Protein AF-A0A9D8IQC5-F1 (afdb_monomer_lite)

Radius of gyration: 27.24 Å; chains: 1; bounding box: 71×80×84 Å

Secondary structure (DSSP, 8-state):
-TTTTTTT-HHHHHHHHHHHHHHHHHHHHHHHHHHHHT------EEEEHHHHHHHHHHTTHHHHHHHT-EEEEEE-TT-EEEE-HHHHHHHHHHHHHHHHHHHHTSTT-EEEEEEEEEEEEEE-TTS-EEEEEEEEEEEES----TTTTTTTTSTT--SSSS--S-HHHHHHHHHHHTT-EEEE-S--TTSS-EEEEEEEPPPP-------------------------------------------PPPPPPPGGG-TTTHHHHHHHHHHHHHHHHHTSSPP-

pLDDT: mean 72.19, std 24.83, range [22.98, 98.12]

Sequence (284 aa):
MLREDLADRPESLAVLEKISRAVARLDSIVVDVLRFARTSCGRRERRGVLELVEEALASCEAERSAAGVEVRVEIDPALELSADSSAITQAIVNLVRNAIDAIRETPGASPRVRIDAARRERLDADGRRVPVTMIGVEDGGPGIDESIVDRIFTPFVTTRESGTGLGLAIVHRIVDAHSGAVTIAARSPSGGARIELLLPASEPEIDAGADGGESATRDRLGDGGASAHDGSRVAHAHAGSTGNGTAACAPAPNPLDQGGELDHAVAERMRRTRRRLREQMPGG

Foldseek 3Di:
DVCVVCVVPVVVNVVVVVVVLVVLLVVVLVVLVVLLQPPWWDFWDKDFPVVLLVLLCVVCVVLLVVLVADEAEAEDRPDIATGRSVLSSLLSNLLVVVQSVLQSVAPPFDSYKYWYKDWDWDQDPVGDTAIWIKIKIDHSGQADDPVCQLPLLPFCDDPDPSDRSSSSVSSQSSLVLQVWHKDWDPQDPSNYTMIMITGGGPDPPPVPDPDDDDDDDDDDDDDDDDDDDDDDDDDDDDDDDPDDDGDDRDTDDDPPPDVPPCSPVSSVVVVVRVVVVVVPDDDD

Structure (mmCIF, N/CA/C/O backbone):
data_AF-A0A9D8IQC5-F1
#
_entry.id   AF-A0A9D8IQC5-F1
#
loop_
_atom_site.group_PDB
_atom_site.id
_atom_site.type_symbol
_atom_site.label_atom_id
_atom_site.label_alt_id
_atom_site.label_comp_id
_atom_site.label_asym_id
_atom_site.label_entity_id
_atom_site.label_seq_id
_atom_site.pdbx_PDB_ins_code
_atom_site.Cartn_x
_atom_site.Cartn_y
_atom_site.Cartn_z
_atom_site.occupancy
_atom_site.B_iso_or_equiv
_atom_site.auth_seq_id
_atom_site.auth_comp_id
_atom_site.auth_asym_id
_atom_site.auth_atom_id
_atom_site.pdbx_PDB_model_num
ATOM 1 N N . MET A 1 1 ? -10.476 22.675 26.382 1.00 59.84 1 MET A N 1
ATOM 2 C CA . MET A 1 1 ? -11.592 23.645 26.440 1.00 59.84 1 MET A CA 1
ATOM 3 C C . MET A 1 1 ? -12.944 22.955 26.332 1.00 59.84 1 MET A C 1
ATOM 5 O O . MET A 1 1 ? -13.339 22.393 27.334 1.00 59.84 1 MET A O 1
ATOM 9 N N . LEU A 1 2 ? -13.605 22.821 25.170 1.00 66.25 2 LEU A N 1
ATOM 10 C CA . LEU A 1 2 ? -14.996 22.299 25.107 1.00 66.25 2 LEU A CA 1
ATOM 11 C C . LEU A 1 2 ? -15.234 20.901 25.721 1.00 66.25 2 LEU A C 1
ATOM 13 O O . LEU A 1 2 ? -16.323 20.618 26.206 1.00 66.25 2 LEU A O 1
ATOM 17 N N . ARG A 1 3 ? -14.229 20.021 25.697 1.00 68.31 3 ARG A N 1
ATOM 18 C CA . ARG A 1 3 ? -14.297 18.669 26.281 1.00 68.31 3 ARG A CA 1
ATOM 19 C C . ARG A 1 3 ? -14.183 18.682 27.814 1.00 68.31 3 ARG A C 1
ATOM 21 O O . ARG A 1 3 ? -14.791 17.849 28.470 1.00 68.31 3 ARG A O 1
ATOM 28 N N . GLU A 1 4 ? -13.426 19.634 28.359 1.00 69.19 4 GLU A N 1
ATOM 29 C CA . GLU A 1 4 ? -13.279 19.857 29.806 1.00 69.19 4 GLU A CA 1
ATOM 30 C C . GLU A 1 4 ? -14.528 20.547 30.370 1.00 69.19 4 GLU A C 1
ATOM 32 O O . GLU A 1 4 ? -15.014 20.158 31.424 1.00 69.19 4 GLU A O 1
ATOM 37 N N . ASP A 1 5 ? -15.119 21.475 29.611 1.00 71.31 5 ASP A N 1
ATOM 38 C CA . ASP A 1 5 ? -16.336 22.208 29.998 1.00 71.31 5 ASP A CA 1
ATOM 39 C C . ASP A 1 5 ? -17.606 21.331 30.015 1.00 71.31 5 ASP A C 1
ATOM 41 O O . ASP A 1 5 ? -18.630 21.705 30.588 1.00 71.31 5 ASP A O 1
ATOM 45 N N . LEU A 1 6 ? -17.563 20.164 29.361 1.00 75.19 6 LEU A N 1
ATOM 46 C CA . LEU A 1 6 ? -18.680 19.219 29.248 1.00 75.19 6 LEU A CA 1
ATOM 47 C C . LEU A 1 6 ? -18.473 17.937 30.070 1.00 75.19 6 LEU A C 1
ATOM 49 O O . LEU A 1 6 ? -19.306 17.036 29.974 1.00 75.19 6 LEU A O 1
ATOM 53 N N . ALA A 1 7 ? -17.417 17.862 30.891 1.00 71.88 7 ALA A N 1
ATOM 54 C CA . ALA A 1 7 ? -17.053 16.681 31.685 1.00 71.88 7 ALA A CA 1
ATOM 55 C C . ALA A 1 7 ? -18.224 16.111 32.515 1.00 71.88 7 ALA A C 1
ATOM 57 O O . ALA A 1 7 ? -18.388 14.895 32.609 1.00 71.88 7 ALA A O 1
ATOM 58 N N . ASP A 1 8 ? -19.090 16.988 33.028 1.00 81.38 8 ASP A N 1
ATOM 59 C CA . ASP A 1 8 ? -20.212 16.631 33.907 1.00 81.38 8 ASP A CA 1
ATOM 60 C C . ASP A 1 8 ? -21.498 16.243 33.147 1.00 81.38 8 ASP A C 1
ATOM 62 O O . ASP A 1 8 ? -22.532 15.959 33.755 1.00 81.38 8 ASP A O 1
ATOM 66 N N . ARG A 1 9 ? -21.475 16.260 31.805 1.00 84.31 9 ARG A N 1
ATOM 67 C CA . ARG A 1 9 ? -22.644 16.019 30.940 1.00 84.31 9 ARG A CA 1
ATOM 68 C C . ARG A 1 9 ? -22.372 14.870 29.963 1.00 84.31 9 ARG A C 1
ATOM 70 O O . ARG A 1 9 ? -22.042 15.117 28.799 1.00 84.31 9 ARG A O 1
ATOM 77 N N . PRO A 1 10 ? -22.560 13.606 30.386 1.00 77.31 10 PRO A N 1
ATOM 78 C CA . PRO A 1 10 ? -22.178 12.434 29.593 1.00 77.31 10 PRO A CA 1
ATOM 79 C C . PRO A 1 10 ? -22.900 12.347 28.239 1.00 77.31 10 PRO A C 1
ATOM 81 O O . PRO A 1 10 ? -22.299 11.942 27.245 1.00 77.31 10 PRO A O 1
ATOM 84 N N . GLU A 1 11 ? -24.158 12.793 28.154 1.00 81.06 11 GLU A N 1
ATOM 85 C CA . GLU A 1 11 ? -24.894 12.853 26.882 1.00 81.06 11 GLU A CA 1
ATOM 86 C C . GLU A 1 11 ? -24.298 13.884 25.911 1.00 81.06 11 GLU A C 1
ATOM 88 O O . GLU A 1 11 ? -24.149 13.612 24.719 1.00 81.06 11 GLU A O 1
ATOM 93 N N . SER A 1 12 ? -23.901 15.057 26.414 1.00 81.88 12 SER A N 1
ATOM 94 C CA . SER A 1 12 ? -23.267 16.104 25.605 1.00 81.88 12 SER A CA 1
ATOM 95 C C . SER A 1 12 ? -21.857 15.712 25.163 1.00 81.88 12 SER A C 1
ATOM 97 O O . SER A 1 12 ? -21.483 16.001 24.028 1.00 81.88 12 SER A O 1
ATOM 99 N N . LEU A 1 13 ? -21.104 14.992 26.003 1.00 82.69 13 LEU A N 1
ATOM 100 C CA . LEU A 1 13 ? -19.824 14.391 25.615 1.00 82.69 13 LEU A CA 1
ATOM 101 C C . LEU A 1 13 ? -20.003 13.359 24.504 1.00 82.69 13 LEU A C 1
ATOM 103 O O . LEU A 1 13 ? -19.276 13.398 23.518 1.00 82.69 13 LEU A O 1
ATOM 107 N N . ALA A 1 14 ? -21.000 12.477 24.603 1.00 79.81 14 ALA A N 1
ATOM 108 C CA . ALA A 1 14 ? -21.265 11.489 23.560 1.00 79.81 14 ALA A CA 1
ATOM 109 C C . ALA A 1 14 ? -21.615 12.143 22.209 1.00 79.81 14 ALA A C 1
ATOM 111 O O . ALA A 1 14 ? -21.187 11.662 21.155 1.00 79.81 14 ALA A O 1
ATOM 112 N N . VAL A 1 15 ? -22.367 13.249 22.224 1.00 84.88 15 VAL A N 1
ATOM 113 C CA . VAL A 1 15 ? -22.639 14.052 21.022 1.00 84.88 15 VAL A CA 1
ATOM 114 C C . VAL A 1 15 ? -21.361 14.727 20.511 1.00 84.88 15 VAL A C 1
ATOM 116 O O . VAL A 1 15 ? -21.078 14.644 19.315 1.00 84.88 15 VAL A O 1
ATOM 119 N N . LEU A 1 16 ? -20.550 15.317 21.392 1.00 85.19 16 LEU A N 1
ATOM 120 C CA . LEU A 1 16 ? -19.269 15.930 21.033 1.00 85.19 16 LEU A CA 1
ATOM 121 C C . LEU A 1 16 ? -18.295 14.919 20.407 1.00 85.19 16 LEU A C 1
ATOM 123 O O . LEU A 1 16 ? -17.647 15.244 19.413 1.00 85.19 16 LEU A O 1
ATOM 127 N N . GLU A 1 17 ? -18.229 13.684 20.913 1.00 83.62 17 GLU A N 1
ATOM 128 C CA . GLU A 1 17 ? -17.431 12.605 20.313 1.00 83.62 17 GLU A CA 1
ATOM 129 C C . GLU A 1 17 ? -17.906 12.247 18.910 1.00 83.62 17 GLU A C 1
ATOM 131 O O . GLU A 1 17 ? -17.094 12.005 18.015 1.00 83.62 17 GLU A O 1
ATOM 136 N N . LYS A 1 18 ? -19.227 12.172 18.707 1.00 83.25 18 LYS A N 1
ATOM 137 C CA . LYS A 1 18 ? -19.802 11.873 17.389 1.00 83.25 18 LYS A CA 1
ATOM 138 C C . LYS A 1 18 ? -19.474 12.983 16.395 1.00 83.25 18 LYS A C 1
ATOM 140 O O . LYS A 1 18 ? -19.037 12.684 15.287 1.00 83.25 18 LYS A O 1
ATOM 145 N N . ILE A 1 19 ? -19.628 14.242 16.804 1.00 86.25 19 ILE A N 1
ATOM 146 C CA . ILE A 1 19 ? -19.286 15.405 15.977 1.00 86.25 19 ILE A CA 1
ATOM 147 C C . ILE A 1 19 ? -17.784 15.425 15.680 1.00 86.25 19 ILE A C 1
ATOM 149 O O . ILE A 1 19 ? -17.403 15.575 14.526 1.00 86.25 19 ILE A O 1
ATOM 153 N N . SER A 1 20 ? -16.930 15.209 16.682 1.00 82.94 20 SER A N 1
ATOM 154 C CA . SER A 1 20 ? -15.470 15.228 16.501 1.00 82.94 20 SER A CA 1
ATOM 155 C C . SER A 1 20 ? -15.009 14.151 15.518 1.00 82.94 20 SER A C 1
ATOM 157 O O . SER A 1 20 ? -14.225 14.437 14.615 1.00 82.94 20 SER A O 1
ATOM 159 N N . ARG A 1 21 ? -15.555 12.931 15.624 1.00 78.62 21 ARG A N 1
ATOM 160 C CA . ARG A 1 21 ? -15.302 11.858 14.651 1.00 78.62 21 ARG A CA 1
ATOM 161 C C . ARG A 1 21 ? -15.806 12.211 13.253 1.00 78.62 21 ARG A C 1
ATOM 163 O O . ARG A 1 21 ? -15.110 11.948 12.277 1.00 78.62 21 ARG A O 1
ATOM 170 N N . ALA A 1 22 ? -16.986 12.822 13.145 1.00 79.31 22 ALA A N 1
ATOM 171 C CA . ALA A 1 22 ? -17.530 13.259 11.862 1.00 79.31 22 ALA A CA 1
ATOM 172 C C . ALA A 1 22 ? -16.654 14.338 11.202 1.00 79.31 22 ALA A C 1
ATOM 174 O O . ALA A 1 22 ? -16.396 14.252 10.005 1.00 79.31 22 ALA A O 1
ATOM 175 N N . VAL A 1 23 ? -16.150 15.306 11.975 1.00 83.88 23 VAL A N 1
ATOM 176 C CA . VAL A 1 23 ? -15.232 16.347 11.487 1.00 83.88 23 VAL A CA 1
ATOM 177 C C . VAL A 1 23 ? -13.911 15.735 11.023 1.00 83.88 23 VAL A C 1
ATOM 179 O O . VAL A 1 23 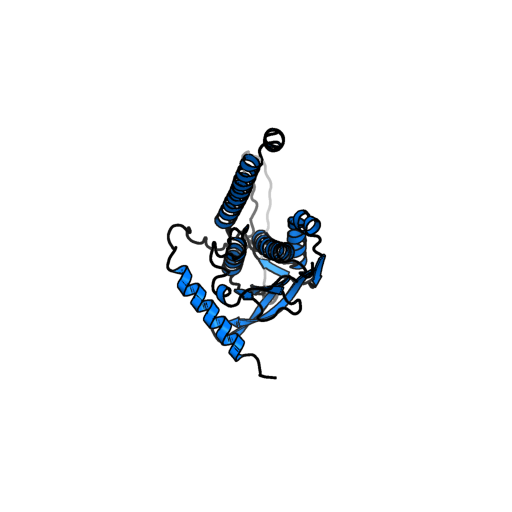? -13.490 16.012 9.905 1.00 83.88 23 VAL A O 1
ATOM 182 N N . ALA A 1 24 ? -13.299 14.851 11.818 1.00 75.75 24 ALA A N 1
ATOM 183 C CA . ALA A 1 24 ? -12.063 14.165 11.429 1.00 75.75 24 ALA A CA 1
ATOM 184 C C . ALA A 1 24 ? -12.235 13.342 10.139 1.00 75.75 24 ALA A C 1
ATOM 186 O O . ALA A 1 24 ? -11.357 13.325 9.280 1.00 75.75 24 ALA A O 1
ATOM 187 N N . ARG A 1 25 ? -13.397 12.698 9.972 1.00 75.75 25 ARG A N 1
ATOM 188 C CA . ARG A 1 25 ? -13.739 11.965 8.749 1.00 75.75 25 ARG A CA 1
ATOM 189 C C . ARG A 1 25 ? -13.954 12.887 7.548 1.00 75.75 25 ARG A C 1
ATOM 191 O O . ARG A 1 25 ? -13.580 12.534 6.439 1.00 75.75 25 ARG A O 1
ATOM 198 N N . LEU A 1 26 ? -14.573 14.051 7.732 1.00 79.69 26 LEU A N 1
ATOM 199 C CA . LEU A 1 26 ? -14.726 15.020 6.644 1.00 79.69 26 LEU A CA 1
ATOM 200 C C . LEU A 1 26 ? -13.374 15.585 6.209 1.00 79.69 26 LEU A C 1
ATOM 202 O O . LEU A 1 26 ? -13.135 15.699 5.011 1.00 79.69 26 LEU A O 1
ATOM 206 N N . ASP A 1 27 ? -12.489 15.878 7.160 1.00 76.50 27 ASP A N 1
ATOM 207 C CA . ASP A 1 27 ? -11.138 16.355 6.870 1.00 76.50 27 ASP A CA 1
ATOM 208 C C . ASP A 1 27 ? -10.343 15.320 6.060 1.00 76.50 27 ASP A C 1
ATOM 210 O O . ASP A 1 27 ? -9.792 15.646 5.006 1.00 76.50 27 ASP A O 1
ATOM 214 N N . SER A 1 28 ? -10.392 14.040 6.458 1.00 73.44 28 SER A N 1
ATOM 215 C CA . SER A 1 28 ? -9.738 12.968 5.698 1.00 73.44 28 SER A CA 1
ATOM 216 C C . SER A 1 28 ? -10.314 12.812 4.289 1.00 73.44 28 SER A C 1
ATOM 218 O O . SER A 1 28 ? -9.551 12.695 3.329 1.00 73.44 28 SER A O 1
ATOM 220 N N . ILE A 1 29 ? -11.640 12.894 4.128 1.00 77.62 29 ILE A N 1
ATOM 221 C CA . ILE A 1 29 ? -12.288 12.865 2.809 1.00 77.62 29 ILE A CA 1
ATOM 222 C C . ILE A 1 29 ? -11.817 14.041 1.948 1.00 77.62 29 ILE A C 1
ATOM 224 O O . ILE A 1 29 ? -11.474 13.835 0.787 1.00 77.62 29 ILE A O 1
ATOM 228 N N . VAL A 1 30 ? -11.775 15.263 2.486 1.00 78.25 30 VAL A N 1
ATOM 229 C CA . VAL A 1 30 ? -11.331 16.449 1.736 1.00 78.25 30 VAL A CA 1
ATOM 230 C C . VAL A 1 30 ? -9.875 16.299 1.301 1.00 78.25 30 VAL A C 1
ATOM 232 O O . VAL A 1 30 ? -9.565 16.508 0.126 1.00 78.25 30 VAL A O 1
ATOM 235 N N . VAL A 1 31 ? -8.987 15.888 2.209 1.00 78.25 31 VAL A N 1
ATOM 236 C CA . VAL A 1 31 ? -7.570 15.641 1.901 1.00 78.25 31 VAL A CA 1
ATOM 237 C C . VAL A 1 31 ? -7.423 14.590 0.800 1.00 78.25 31 VAL A C 1
ATOM 239 O O . VAL A 1 31 ? -6.660 14.793 -0.151 1.00 78.25 31 VAL A O 1
ATOM 242 N N . ASP A 1 32 ? -8.172 13.493 0.886 1.00 73.38 32 ASP A N 1
ATOM 243 C CA . ASP A 1 32 ? -8.109 12.408 -0.088 1.00 73.38 32 ASP A CA 1
ATOM 244 C C . ASP A 1 32 ? -8.701 12.805 -1.444 1.00 73.38 32 ASP A C 1
ATOM 246 O O . ASP A 1 32 ? -8.120 12.468 -2.475 1.00 73.38 32 ASP A O 1
ATOM 250 N N . VAL A 1 33 ? -9.788 13.582 -1.475 1.00 76.69 33 VAL A N 1
ATOM 251 C CA . VAL A 1 33 ? -10.353 14.145 -2.713 1.00 76.69 33 VAL A CA 1
ATOM 252 C C . VAL A 1 33 ? -9.356 15.097 -3.371 1.00 76.69 33 VAL A C 1
ATOM 254 O O . VAL A 1 33 ? -9.123 15.003 -4.576 1.00 76.69 33 VAL A O 1
ATOM 257 N N . LEU A 1 34 ? -8.705 15.973 -2.602 1.00 74.50 34 LEU A N 1
ATOM 258 C CA . LEU A 1 34 ? -7.671 16.869 -3.125 1.00 74.50 34 LEU A CA 1
ATOM 259 C C . LEU A 1 34 ? -6.442 16.099 -3.627 1.00 74.50 34 LEU A C 1
ATOM 261 O O . LEU A 1 34 ? -5.801 16.516 -4.593 1.00 74.50 34 LEU A O 1
ATOM 265 N N . ARG A 1 35 ? -6.076 14.981 -2.990 1.00 69.50 35 ARG A N 1
ATOM 266 C CA . ARG A 1 35 ? -5.005 14.089 -3.463 1.00 69.50 35 ARG A CA 1
ATOM 267 C C . ARG A 1 35 ? -5.414 13.375 -4.756 1.00 69.50 35 ARG A C 1
ATOM 269 O O . ARG A 1 35 ? -4.645 13.358 -5.715 1.00 69.50 35 ARG A O 1
ATOM 276 N N . PHE A 1 36 ? -6.641 12.867 -4.815 1.00 67.75 36 PHE A N 1
ATOM 277 C CA . PHE A 1 36 ? -7.211 12.226 -5.997 1.00 67.75 36 PHE A CA 1
ATOM 278 C C . PHE A 1 36 ? -7.293 13.190 -7.191 1.00 67.75 36 PHE A C 1
ATOM 280 O O . PHE A 1 36 ? -6.893 12.837 -8.300 1.00 67.75 36 PHE A O 1
ATOM 287 N N . ALA A 1 37 ? -7.732 14.431 -6.970 1.00 69.75 37 ALA A N 1
ATOM 288 C CA . ALA A 1 37 ? -7.818 15.460 -8.007 1.00 69.75 37 ALA A CA 1
ATOM 289 C C . ALA A 1 37 ? -6.440 15.887 -8.539 1.00 69.75 37 ALA A C 1
ATOM 291 O O . ALA A 1 37 ? -6.286 16.099 -9.738 1.00 69.75 37 ALA A O 1
ATOM 292 N N . ARG A 1 38 ? -5.424 15.965 -7.667 1.00 66.44 38 ARG A N 1
ATOM 293 C CA . ARG A 1 38 ? -4.041 16.319 -8.039 1.00 66.44 38 ARG A CA 1
ATOM 294 C C . ARG A 1 38 ? -3.253 15.183 -8.678 1.00 66.44 38 ARG A C 1
ATOM 296 O O . ARG A 1 38 ? -2.120 15.423 -9.088 1.00 66.44 38 ARG A O 1
ATOM 303 N N . THR A 1 39 ? -3.814 13.974 -8.759 1.00 62.09 39 THR A N 1
ATOM 304 C CA . THR A 1 39 ? -3.151 12.815 -9.370 1.00 62.09 39 THR A CA 1
ATOM 305 C C . THR A 1 39 ? -2.995 13.060 -10.875 1.00 62.09 39 THR A C 1
ATOM 307 O O . THR A 1 39 ? -3.839 12.684 -11.693 1.00 62.09 39 THR A O 1
ATOM 310 N N . SER A 1 40 ? -1.909 13.747 -11.207 1.00 59.28 40 SER A N 1
ATOM 311 C CA . SER A 1 40 ? -1.434 14.101 -12.538 1.00 59.28 40 SER A CA 1
ATOM 312 C C . SER A 1 40 ? -0.082 13.419 -12.658 1.00 59.28 40 SER A C 1
ATOM 314 O O . SER A 1 40 ? 0.754 13.616 -11.780 1.00 59.28 40 SER A O 1
ATOM 316 N N . CYS A 1 41 ? 0.137 12.608 -13.691 1.00 61.41 41 CYS A N 1
ATOM 317 C CA . CYS A 1 41 ? 1.468 12.065 -13.926 1.00 61.41 41 CYS A CA 1
ATOM 318 C C . CYS A 1 41 ? 2.403 13.202 -14.330 1.00 61.41 41 CYS A C 1
ATOM 320 O O . CYS A 1 41 ? 2.240 13.807 -15.390 1.00 61.41 41 CYS A O 1
ATOM 322 N N . GLY A 1 42 ? 3.362 13.488 -13.462 1.00 69.44 42 GLY A N 1
ATOM 323 C CA . GLY A 1 42 ? 4.520 14.304 -13.747 1.00 69.44 42 GLY A CA 1
ATOM 324 C C . GLY A 1 42 ? 5.498 13.599 -14.687 1.00 69.44 42 GLY A C 1
ATOM 325 O O . GLY A 1 42 ? 5.181 12.632 -15.388 1.00 69.44 42 GLY A O 1
ATOM 326 N N . ARG A 1 43 ? 6.722 14.123 -14.731 1.00 80.56 43 ARG A N 1
ATOM 327 C CA . ARG A 1 43 ? 7.779 13.604 -15.600 1.00 80.56 43 ARG A CA 1
ATOM 328 C C . ARG A 1 43 ? 8.270 12.253 -15.079 1.00 80.56 43 ARG A C 1
ATOM 330 O O . ARG A 1 43 ? 8.606 12.142 -13.906 1.00 80.56 43 ARG A O 1
ATOM 337 N N . ARG A 1 44 ? 8.365 11.260 -15.968 1.00 87.19 44 ARG A N 1
ATOM 338 C CA . ARG A 1 44 ? 8.982 9.972 -15.638 1.00 87.19 44 ARG A CA 1
ATOM 339 C C . ARG A 1 44 ? 10.501 10.107 -15.570 1.00 87.19 44 ARG A C 1
ATOM 341 O O . ARG A 1 44 ? 11.109 10.698 -16.459 1.00 87.19 44 ARG A O 1
ATOM 348 N N . GLU A 1 45 ? 11.097 9.532 -14.539 1.00 89.88 45 GLU A N 1
ATOM 349 C CA . GLU A 1 45 ? 12.542 9.462 -14.328 1.00 89.88 45 GLU A CA 1
ATOM 350 C C . GLU A 1 45 ? 12.942 8.052 -13.878 1.00 89.88 45 GLU A C 1
ATOM 352 O O . GLU A 1 45 ? 12.110 7.295 -13.375 1.00 89.88 45 GLU A O 1
ATOM 357 N N . ARG A 1 46 ? 14.204 7.669 -14.115 1.00 92.25 46 ARG A N 1
ATOM 358 C CA . ARG A 1 46 ? 14.765 6.433 -13.553 1.00 92.25 46 ARG A CA 1
ATOM 359 C C . ARG A 1 46 ? 15.060 6.665 -12.073 1.00 92.25 46 ARG A C 1
ATOM 361 O O . ARG A 1 46 ? 15.775 7.609 -11.746 1.00 92.25 46 ARG A O 1
ATOM 368 N N . ARG A 1 47 ? 14.511 5.815 -11.205 1.00 93.69 47 ARG A N 1
ATOM 369 C CA . ARG A 1 47 ? 14.772 5.820 -9.759 1.00 93.69 47 ARG A CA 1
ATOM 370 C C . ARG A 1 47 ? 14.870 4.407 -9.208 1.00 93.69 47 ARG A C 1
ATOM 372 O O . ARG A 1 47 ? 14.211 3.494 -9.718 1.00 93.69 47 ARG A O 1
ATOM 379 N N . GLY A 1 48 ? 15.656 4.254 -8.146 1.00 96.12 48 GLY A N 1
ATOM 380 C CA . GLY A 1 48 ? 15.734 3.021 -7.370 1.00 96.12 48 GLY A CA 1
ATOM 381 C C . GLY A 1 48 ? 14.421 2.747 -6.638 1.00 96.12 48 GLY A C 1
ATOM 382 O O . GLY A 1 48 ? 13.866 3.627 -5.985 1.00 96.12 48 GLY A O 1
ATOM 383 N N . VAL A 1 49 ? 13.917 1.514 -6.722 1.00 97.06 49 VAL A N 1
ATOM 384 C CA . VAL A 1 49 ? 12.688 1.098 -6.025 1.00 97.06 49 VAL A CA 1
ATOM 385 C C . VAL A 1 49 ? 12.855 1.223 -4.510 1.00 97.06 49 VAL A C 1
ATOM 387 O O . VAL A 1 49 ? 11.917 1.629 -3.826 1.00 97.06 49 VAL A O 1
ATOM 390 N N . LEU A 1 50 ? 14.042 0.887 -3.991 1.00 97.88 50 LEU A N 1
ATOM 391 C CA . LEU A 1 50 ? 14.339 0.974 -2.563 1.00 97.88 50 LEU A CA 1
ATOM 392 C C . LEU A 1 50 ? 14.173 2.410 -2.043 1.00 97.88 50 LEU A C 1
ATOM 394 O O . LEU A 1 50 ? 13.481 2.601 -1.050 1.00 97.88 50 LEU A O 1
ATOM 398 N N . GLU A 1 51 ? 14.698 3.408 -2.762 1.00 97.12 51 GLU A N 1
ATOM 399 C CA . GLU A 1 51 ? 14.565 4.825 -2.390 1.00 97.12 51 GLU A CA 1
ATOM 400 C C . GLU A 1 51 ? 13.095 5.253 -2.285 1.00 97.12 51 GLU A C 1
ATOM 402 O O . GLU A 1 51 ? 12.692 5.885 -1.313 1.00 97.12 51 GLU A O 1
ATOM 407 N N . LEU A 1 52 ? 12.265 4.865 -3.262 1.00 96.94 52 LEU A N 1
ATOM 408 C CA . LEU A 1 52 ? 10.836 5.199 -3.267 1.00 96.94 52 LEU A CA 1
ATOM 409 C C . LEU A 1 52 ? 10.104 4.578 -2.068 1.00 96.94 52 LEU A C 1
ATOM 411 O O . LEU A 1 52 ? 9.205 5.191 -1.489 1.00 96.94 52 LEU A O 1
ATOM 415 N N . VAL A 1 53 ? 10.482 3.354 -1.690 1.00 98.06 53 VAL A N 1
ATOM 416 C CA . VAL A 1 53 ? 9.926 2.673 -0.515 1.00 98.06 53 VAL A CA 1
ATOM 417 C C . VAL A 1 53 ? 10.392 3.345 0.775 1.00 98.06 53 VAL A C 1
ATOM 419 O O . VAL A 1 53 ? 9.571 3.565 1.662 1.00 98.06 53 VAL A O 1
ATOM 422 N N . GLU A 1 54 ? 11.661 3.730 0.882 1.00 97.81 54 GLU A N 1
ATOM 423 C CA . GLU A 1 54 ? 12.193 4.450 2.044 1.00 97.81 54 GLU A CA 1
ATOM 424 C C . GLU A 1 54 ? 11.523 5.821 2.230 1.00 97.81 54 GLU A C 1
ATOM 426 O O . GLU A 1 54 ? 11.089 6.143 3.339 1.00 97.81 54 GLU A O 1
ATOM 431 N N . GLU A 1 55 ? 11.341 6.595 1.154 1.00 97.25 55 GLU A N 1
ATOM 432 C CA . GLU A 1 55 ? 10.598 7.865 1.171 1.00 97.25 55 GLU A CA 1
ATOM 433 C C . GLU A 1 55 ? 9.142 7.670 1.643 1.00 97.25 55 GLU A C 1
ATOM 435 O O . GLU A 1 55 ? 8.610 8.449 2.448 1.00 97.25 55 GLU A O 1
ATOM 440 N N . ALA A 1 56 ? 8.488 6.603 1.174 1.00 97.12 56 ALA A N 1
ATOM 441 C CA . ALA A 1 56 ? 7.127 6.270 1.578 1.00 97.12 56 ALA A CA 1
ATOM 442 C C . ALA A 1 56 ? 7.041 5.868 3.060 1.00 97.12 56 ALA A C 1
ATOM 444 O O . ALA A 1 56 ? 6.106 6.277 3.756 1.00 97.12 56 ALA A O 1
ATOM 445 N N . LEU A 1 57 ? 8.015 5.101 3.558 1.00 97.19 57 LEU A N 1
ATOM 446 C CA . LEU A 1 57 ? 8.086 4.697 4.963 1.00 97.19 57 LEU A CA 1
ATOM 447 C C . LEU A 1 57 ? 8.364 5.884 5.883 1.00 97.19 57 LEU A C 1
ATOM 449 O O . LEU A 1 57 ? 7.682 6.023 6.898 1.00 97.19 57 LEU A O 1
ATOM 453 N N . ALA A 1 58 ? 9.270 6.786 5.496 1.00 96.44 58 ALA A N 1
ATOM 454 C CA . ALA A 1 58 ? 9.516 8.028 6.226 1.00 96.44 58 ALA A CA 1
ATOM 455 C C . ALA A 1 58 ? 8.238 8.878 6.350 1.00 96.44 58 ALA A C 1
ATOM 457 O O . ALA A 1 58 ? 7.954 9.438 7.409 1.00 96.44 58 ALA A O 1
ATOM 458 N N . SER A 1 59 ? 7.413 8.905 5.298 1.00 94.31 59 SER A N 1
ATOM 459 C CA . SER A 1 59 ? 6.125 9.616 5.282 1.00 94.31 59 SER A CA 1
ATOM 460 C C . SER A 1 59 ? 5.041 8.986 6.172 1.00 94.31 59 SER A C 1
ATOM 462 O O . SER A 1 59 ? 4.015 9.623 6.415 1.00 94.31 59 SER A O 1
ATOM 464 N N . CYS A 1 60 ? 5.237 7.744 6.626 1.00 93.50 60 CYS A N 1
ATOM 465 C CA . CYS A 1 60 ? 4.297 7.001 7.472 1.00 93.50 60 CYS A CA 1
ATOM 466 C C . CYS A 1 60 ? 4.854 6.721 8.878 1.00 93.50 60 CYS A C 1
ATOM 468 O O . CYS A 1 60 ? 4.278 5.921 9.615 1.00 93.50 60 CYS A O 1
ATOM 470 N N . GLU A 1 61 ? 5.988 7.323 9.251 1.00 93.44 61 GLU A N 1
ATOM 471 C CA . GLU A 1 61 ? 6.710 6.963 10.475 1.00 93.44 61 GLU A CA 1
ATOM 472 C C . GLU A 1 61 ? 5.887 7.222 11.743 1.00 93.44 61 GLU A C 1
ATOM 474 O O . GLU A 1 61 ? 5.868 6.392 12.652 1.00 93.44 61 GLU A O 1
ATOM 479 N N . ALA A 1 62 ? 5.153 8.337 11.787 1.00 91.44 62 ALA A N 1
ATOM 480 C CA . ALA A 1 62 ? 4.307 8.679 12.926 1.00 91.44 62 ALA A CA 1
ATOM 481 C C . ALA A 1 62 ? 3.172 7.658 13.113 1.00 91.44 62 ALA A C 1
ATOM 483 O O . ALA A 1 62 ? 2.966 7.160 14.221 1.00 91.44 62 ALA A O 1
ATOM 484 N N . GLU A 1 63 ? 2.462 7.307 12.037 1.00 90.31 63 GLU A N 1
ATOM 485 C CA . GLU A 1 63 ? 1.385 6.315 12.069 1.00 90.31 63 GLU A CA 1
ATOM 486 C C . GLU A 1 63 ? 1.911 4.912 12.403 1.00 90.31 63 GLU A C 1
ATOM 488 O O . GLU A 1 63 ? 1.309 4.201 13.211 1.00 90.31 63 GLU A O 1
ATOM 493 N N . ARG A 1 64 ? 3.058 4.529 11.830 1.00 93.19 64 ARG A N 1
ATOM 494 C CA . ARG A 1 64 ? 3.709 3.233 12.058 1.00 93.19 64 ARG A CA 1
ATOM 495 C C . ARG A 1 64 ? 4.138 3.068 13.514 1.00 93.19 64 ARG A C 1
ATOM 497 O O . ARG A 1 64 ? 3.838 2.042 14.126 1.00 93.19 64 ARG A O 1
ATOM 504 N N . SER A 1 65 ? 4.799 4.083 14.071 1.00 91.94 65 SER A N 1
ATOM 505 C CA . SER A 1 65 ? 5.245 4.091 15.466 1.00 91.94 65 SER A CA 1
ATOM 506 C C . SER A 1 65 ? 4.066 4.103 16.442 1.00 91.94 65 SER A C 1
ATOM 508 O O . SER A 1 65 ? 4.072 3.345 17.410 1.00 91.94 65 SER A O 1
ATOM 510 N N . ALA A 1 66 ? 3.013 4.879 16.164 1.00 90.44 66 ALA A N 1
ATOM 511 C CA . ALA A 1 66 ? 1.804 4.892 16.990 1.00 90.44 66 ALA A CA 1
ATOM 512 C C . ALA A 1 66 ? 1.059 3.544 16.990 1.00 90.44 66 ALA A C 1
ATOM 514 O O . ALA A 1 66 ? 0.469 3.168 18.002 1.00 90.44 66 ALA A O 1
ATOM 515 N N . ALA A 1 67 ? 1.087 2.814 15.872 1.00 89.50 67 ALA A N 1
ATOM 516 C CA . ALA A 1 67 ? 0.468 1.496 15.746 1.00 89.50 67 ALA A CA 1
ATOM 517 C C . ALA A 1 67 ? 1.374 0.333 16.200 1.00 89.50 67 ALA A C 1
ATOM 519 O O . ALA A 1 67 ? 0.912 -0.804 16.251 1.00 89.50 67 ALA A O 1
ATOM 520 N N . GLY A 1 68 ? 2.650 0.589 16.514 1.00 93.00 68 GLY A N 1
ATOM 521 C CA . GLY A 1 68 ? 3.610 -0.451 16.895 1.00 93.00 68 GLY A CA 1
ATOM 522 C C . GLY A 1 68 ? 3.911 -1.456 15.776 1.00 93.00 68 GLY A C 1
ATOM 523 O O . GLY A 1 68 ? 4.187 -2.619 16.064 1.00 93.00 68 GLY A O 1
ATOM 524 N N . VAL A 1 69 ? 3.830 -1.032 14.510 1.00 94.62 69 VAL A N 1
ATOM 525 C CA . VAL A 1 69 ? 3.998 -1.914 13.344 1.00 94.62 69 VAL A CA 1
ATOM 526 C C . VAL A 1 69 ? 5.471 -2.021 12.936 1.00 94.62 69 VAL A C 1
ATOM 528 O O . VAL A 1 69 ? 6.150 -1.025 12.662 1.00 94.62 69 VAL A O 1
ATOM 531 N N . GLU A 1 70 ? 5.963 -3.253 12.847 1.00 94.62 70 GLU A N 1
ATOM 532 C CA . GLU A 1 70 ? 7.284 -3.596 12.321 1.00 94.62 70 GLU A CA 1
ATOM 533 C C . GLU A 1 70 ? 7.213 -3.731 10.792 1.00 94.62 70 GLU A C 1
ATOM 535 O O . GLU A 1 70 ? 6.381 -4.472 10.267 1.00 94.62 70 GLU A O 1
ATOM 540 N N . VAL A 1 71 ? 8.088 -3.030 10.066 1.00 96.31 71 VAL A N 1
ATOM 541 C CA . VAL A 1 71 ? 8.170 -3.129 8.601 1.00 96.31 71 VAL A CA 1
ATOM 542 C C . VAL A 1 71 ? 9.481 -3.794 8.210 1.00 96.31 71 VAL A C 1
ATOM 544 O O . VAL A 1 71 ? 10.553 -3.351 8.620 1.00 96.31 71 VAL A O 1
ATOM 547 N N . ARG A 1 72 ? 9.397 -4.835 7.381 1.00 96.88 72 ARG A N 1
ATOM 548 C CA . ARG A 1 72 ? 10.547 -5.520 6.790 1.00 96.88 72 ARG A CA 1
ATOM 549 C C . ARG A 1 72 ? 10.596 -5.256 5.290 1.00 96.88 72 ARG A C 1
ATOM 551 O O . ARG A 1 72 ? 9.633 -5.556 4.588 1.00 96.88 72 ARG A O 1
ATOM 558 N N . VAL A 1 73 ? 11.722 -4.728 4.817 1.00 97.94 73 VAL A N 1
ATOM 559 C CA . VAL A 1 73 ? 11.954 -4.405 3.403 1.00 97.94 73 VAL A CA 1
ATOM 560 C C . VAL A 1 73 ? 12.938 -5.409 2.802 1.00 97.94 73 VAL A C 1
ATOM 562 O O . VAL A 1 73 ? 14.027 -5.609 3.335 1.00 97.94 73 VAL A O 1
ATOM 565 N N . GLU A 1 74 ? 12.547 -6.052 1.704 1.00 96.88 74 GLU A N 1
ATOM 566 C CA . GLU A 1 74 ? 13.331 -7.045 0.961 1.00 96.88 74 GLU A CA 1
ATOM 5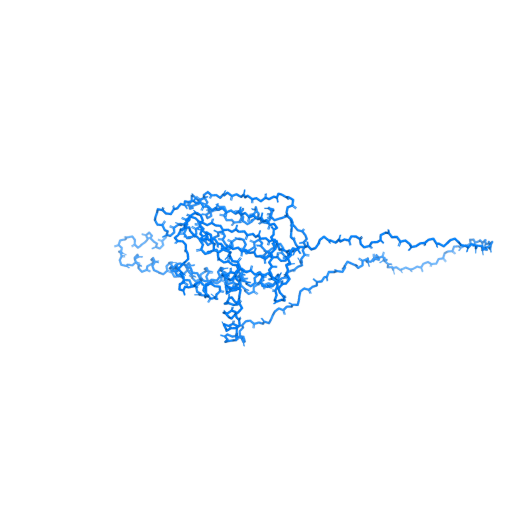67 C C . GLU A 1 74 ? 13.398 -6.635 -0.515 1.00 96.88 74 GLU A C 1
ATOM 569 O O . GLU A 1 74 ? 12.650 -7.122 -1.364 1.00 96.88 74 GLU A O 1
ATOM 574 N N . ILE A 1 75 ? 14.269 -5.671 -0.813 1.00 97.12 75 ILE A N 1
ATOM 575 C CA . ILE A 1 75 ? 14.403 -5.070 -2.143 1.00 97.12 75 ILE A CA 1
ATOM 576 C C . ILE A 1 75 ? 15.880 -5.039 -2.514 1.00 97.12 75 ILE A C 1
ATOM 578 O O . ILE A 1 75 ? 16.717 -4.637 -1.708 1.00 97.12 75 ILE A O 1
ATOM 582 N N . ASP A 1 76 ? 16.191 -5.459 -3.738 1.00 95.38 76 ASP A N 1
ATOM 583 C CA . ASP A 1 76 ? 17.524 -5.288 -4.312 1.00 95.38 76 ASP A CA 1
ATOM 584 C C . ASP A 1 76 ? 17.804 -3.784 -4.519 1.00 95.38 76 ASP A C 1
ATOM 586 O O . ASP A 1 76 ? 17.053 -3.138 -5.258 1.00 95.38 76 ASP A O 1
ATOM 590 N N . PRO A 1 77 ? 18.862 -3.208 -3.911 1.00 94.12 77 PRO A N 1
ATOM 591 C CA . PRO A 1 77 ? 19.211 -1.798 -4.090 1.00 94.12 77 PRO A CA 1
ATOM 592 C C . PRO A 1 77 ? 19.472 -1.392 -5.547 1.00 94.12 77 PRO A C 1
ATOM 594 O O . PRO A 1 77 ? 19.337 -0.219 -5.877 1.00 94.12 77 PRO A O 1
ATOM 597 N N . ALA A 1 78 ? 19.831 -2.337 -6.424 1.00 93.94 78 ALA A N 1
ATOM 598 C CA . ALA A 1 78 ? 20.056 -2.084 -7.847 1.00 93.94 78 ALA A CA 1
ATOM 599 C C . ALA A 1 78 ? 18.764 -2.098 -8.688 1.00 93.94 78 ALA A C 1
ATOM 601 O O . ALA A 1 78 ? 18.802 -1.857 -9.897 1.00 93.94 78 ALA A O 1
ATOM 602 N N . LEU A 1 79 ? 17.613 -2.422 -8.090 1.00 94.69 79 LEU A N 1
ATOM 603 C CA . LEU A 1 79 ? 16.350 -2.485 -8.813 1.00 94.69 79 LEU A CA 1
ATOM 604 C C . LEU A 1 79 ? 15.817 -1.077 -9.090 1.00 94.69 79 LEU A C 1
ATOM 606 O O . LEU A 1 79 ? 15.403 -0.368 -8.177 1.00 94.69 79 LEU A O 1
ATOM 610 N N . GLU A 1 80 ? 15.742 -0.716 -10.368 1.00 94.06 80 GLU A N 1
ATOM 611 C CA . GLU A 1 80 ? 15.219 0.573 -10.824 1.00 94.06 80 GLU A CA 1
ATOM 612 C C . GLU A 1 80 ? 13.913 0.448 -11.618 1.00 94.06 80 GLU A C 1
ATOM 614 O O . GLU A 1 80 ? 13.582 -0.594 -12.205 1.00 94.06 80 GLU A O 1
ATOM 619 N N . LEU A 1 81 ? 13.178 1.559 -11.683 1.00 92.31 81 LEU A N 1
ATOM 620 C CA . LEU A 1 81 ? 11.988 1.708 -12.511 1.00 92.31 81 LEU A CA 1
ATOM 621 C C . LEU A 1 81 ? 11.913 3.114 -13.130 1.00 92.31 81 LEU A C 1
ATOM 623 O O . LEU A 1 81 ? 12.418 4.077 -12.559 1.00 92.31 81 LEU A O 1
ATOM 627 N N . SER A 1 82 ? 11.294 3.230 -14.309 1.00 91.75 82 SER A N 1
ATOM 628 C CA . SER A 1 82 ? 11.015 4.522 -14.949 1.00 91.75 82 SER A CA 1
ATOM 629 C C . SER A 1 82 ? 9.571 4.944 -14.682 1.00 91.75 82 SER A C 1
ATOM 631 O O . SER A 1 82 ? 8.635 4.37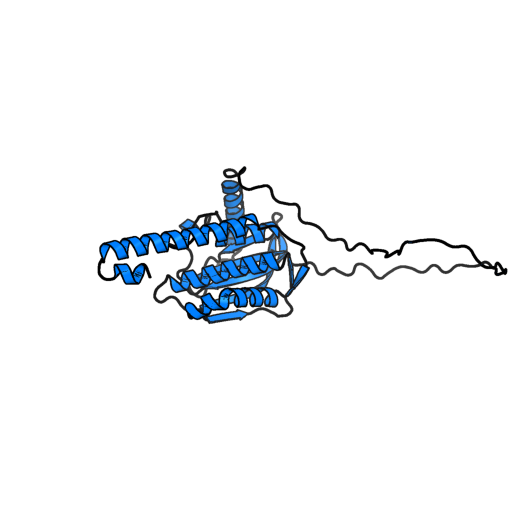9 -15.253 1.00 91.75 82 SER A O 1
ATOM 633 N N . ALA A 1 83 ? 9.378 5.926 -13.804 1.00 91.19 83 ALA A N 1
ATOM 634 C CA . ALA A 1 83 ? 8.054 6.422 -13.433 1.00 91.19 83 ALA A CA 1
ATOM 635 C C . ALA A 1 83 ? 8.105 7.855 -12.911 1.00 91.19 83 ALA A C 1
ATOM 637 O O . ALA A 1 83 ? 9.172 8.421 -12.700 1.00 91.19 83 ALA A O 1
ATOM 638 N N . ASP A 1 84 ? 6.930 8.439 -12.699 1.00 92.50 84 ASP A N 1
ATOM 639 C CA . ASP A 1 84 ? 6.801 9.592 -11.821 1.00 92.50 84 ASP A CA 1
ATOM 640 C C . ASP A 1 84 ? 7.001 9.131 -10.372 1.00 92.50 84 ASP A C 1
ATOM 642 O O . ASP A 1 84 ? 6.114 8.528 -9.760 1.00 92.50 84 ASP A O 1
ATOM 646 N N . SER A 1 85 ? 8.186 9.419 -9.840 1.00 92.12 85 SER A N 1
ATOM 647 C CA . SER A 1 85 ? 8.625 9.073 -8.488 1.00 92.12 85 SER A CA 1
ATOM 648 C C . SER A 1 85 ? 7.622 9.517 -7.431 1.00 92.12 85 SER A C 1
ATOM 650 O O . SER A 1 85 ? 7.244 8.733 -6.568 1.00 92.12 85 SER A O 1
ATOM 652 N N . SER A 1 86 ? 7.107 10.746 -7.544 1.00 91.44 86 SER A N 1
ATOM 653 C CA . SER A 1 86 ? 6.169 11.305 -6.567 1.00 91.44 86 SER A CA 1
ATOM 654 C C . SER A 1 86 ? 4.844 10.542 -6.546 1.00 91.44 86 SER A C 1
ATOM 656 O O . SER A 1 86 ? 4.298 10.251 -5.478 1.00 91.44 86 SER A O 1
ATOM 658 N N . ALA A 1 87 ? 4.354 10.148 -7.724 1.00 92.06 87 ALA A N 1
ATOM 659 C CA . ALA A 1 87 ? 3.143 9.359 -7.852 1.00 92.06 87 ALA A CA 1
ATOM 660 C C . ALA A 1 87 ? 3.354 7.934 -7.319 1.00 92.06 87 ALA A C 1
ATOM 662 O O . ALA A 1 87 ? 2.539 7.452 -6.535 1.00 92.06 87 ALA A O 1
ATOM 663 N N . ILE A 1 88 ? 4.451 7.260 -7.674 1.00 94.81 88 ILE A N 1
ATOM 664 C CA . ILE A 1 88 ? 4.722 5.904 -7.173 1.00 94.81 88 ILE A CA 1
ATOM 665 C C . ILE A 1 88 ? 4.924 5.895 -5.654 1.00 94.81 88 ILE A C 1
ATOM 667 O O . ILE A 1 88 ? 4.294 5.078 -4.980 1.00 94.81 88 ILE A O 1
ATOM 671 N N . THR A 1 89 ? 5.685 6.840 -5.095 1.00 95.62 89 THR A N 1
ATOM 672 C CA . THR A 1 89 ? 5.820 7.010 -3.639 1.00 95.62 89 THR A CA 1
ATOM 673 C C . THR A 1 89 ? 4.446 7.192 -2.990 1.00 95.62 89 THR A C 1
ATOM 675 O O . THR A 1 89 ? 4.130 6.526 -2.006 1.00 95.62 89 THR A O 1
ATOM 678 N N . GLN A 1 90 ? 3.558 8.000 -3.578 1.00 93.81 90 GLN A N 1
ATOM 679 C CA . GLN A 1 90 ? 2.194 8.174 -3.073 1.00 93.81 90 GLN A CA 1
ATOM 680 C C . GLN A 1 90 ? 1.350 6.887 -3.136 1.00 93.81 90 GLN A C 1
ATOM 682 O O . GLN A 1 90 ? 0.542 6.641 -2.233 1.00 93.81 90 GLN A O 1
ATOM 687 N N . ALA A 1 91 ? 1.513 6.058 -4.170 1.00 95.12 91 ALA A N 1
ATOM 688 C CA . ALA A 1 91 ? 0.858 4.753 -4.232 1.00 95.12 91 ALA A CA 1
ATOM 689 C C . ALA A 1 91 ? 1.356 3.833 -3.106 1.00 95.12 91 ALA A C 1
ATOM 691 O O . ALA A 1 91 ? 0.537 3.232 -2.409 1.00 95.12 91 ALA A O 1
ATOM 692 N N . ILE A 1 92 ? 2.669 3.788 -2.869 1.00 97.38 92 ILE A N 1
ATOM 693 C CA . ILE A 1 92 ? 3.273 2.996 -1.788 1.00 97.38 92 ILE A CA 1
ATOM 694 C C . ILE A 1 92 ? 2.787 3.496 -0.419 1.00 97.38 92 ILE A C 1
ATOM 696 O O . ILE A 1 92 ? 2.339 2.686 0.388 1.00 97.38 92 ILE A O 1
ATOM 700 N N . VAL A 1 93 ? 2.760 4.813 -0.178 1.00 95.62 93 VAL A N 1
ATOM 701 C CA . VAL A 1 93 ? 2.211 5.415 1.056 1.00 95.62 93 VAL A CA 1
ATOM 702 C C . VAL A 1 93 ? 0.774 4.958 1.309 1.00 95.62 93 VAL A C 1
ATOM 704 O O . VAL A 1 93 ? 0.430 4.582 2.428 1.00 95.62 93 VAL A O 1
ATOM 707 N N . ASN A 1 94 ? -0.077 4.957 0.280 1.00 93.75 94 ASN A N 1
ATOM 708 C CA . ASN A 1 94 ? -1.464 4.513 0.428 1.00 93.75 94 ASN A CA 1
ATOM 709 C C . ASN A 1 94 ? -1.561 3.016 0.755 1.00 93.75 94 ASN A C 1
ATOM 711 O O . ASN A 1 94 ? -2.402 2.632 1.566 1.00 93.75 94 ASN A O 1
ATOM 715 N N . LEU A 1 95 ? -0.706 2.175 0.165 1.00 96.25 95 LEU A N 1
ATOM 716 C CA . LEU A 1 95 ? -0.650 0.752 0.508 1.00 96.25 95 LEU A CA 1
ATOM 717 C C . LEU A 1 95 ? -0.170 0.525 1.945 1.00 96.25 95 LEU A C 1
ATOM 719 O O . LEU A 1 95 ? -0.796 -0.237 2.677 1.00 96.25 95 LEU A O 1
ATOM 723 N N . VAL A 1 96 ? 0.890 1.216 2.369 1.00 96.31 96 VAL A N 1
ATOM 724 C CA . VAL A 1 96 ? 1.444 1.105 3.727 1.00 96.31 96 VAL A CA 1
ATOM 725 C C . VAL A 1 96 ? 0.436 1.577 4.773 1.00 96.31 96 VAL A C 1
ATOM 727 O O . VAL A 1 96 ? 0.208 0.882 5.760 1.00 96.31 96 VAL A O 1
ATOM 730 N N . ARG A 1 97 ? -0.237 2.711 4.549 1.00 93.75 97 ARG A N 1
ATOM 731 C CA . ARG A 1 97 ? -1.311 3.180 5.440 1.00 93.75 97 ARG A CA 1
ATOM 732 C C . ARG A 1 97 ? -2.461 2.189 5.505 1.00 93.75 97 ARG A C 1
ATOM 734 O O . ARG A 1 97 ? -2.934 1.875 6.593 1.00 93.75 97 ARG A O 1
ATOM 741 N N . ASN A 1 98 ? -2.855 1.630 4.360 1.00 93.00 98 ASN A N 1
ATOM 742 C CA . ASN A 1 98 ? -3.879 0.597 4.339 1.00 93.00 98 ASN A CA 1
ATOM 743 C C . ASN A 1 98 ? -3.474 -0.640 5.148 1.00 93.00 98 ASN A C 1
ATOM 745 O O . ASN A 1 98 ? -4.326 -1.171 5.856 1.00 93.00 98 ASN A O 1
ATOM 749 N N . ALA A 1 99 ? -2.215 -1.067 5.078 1.00 94.06 99 ALA A N 1
ATOM 750 C CA . ALA A 1 99 ? -1.687 -2.171 5.871 1.00 94.06 99 ALA A CA 1
ATOM 751 C C . ALA A 1 99 ? -1.698 -1.861 7.381 1.00 94.06 99 ALA A C 1
ATOM 753 O O . ALA A 1 99 ? -2.198 -2.659 8.173 1.00 94.06 99 ALA A O 1
ATOM 754 N N . ILE A 1 100 ? -1.216 -0.678 7.782 1.00 93.56 100 ILE A N 1
ATOM 755 C CA . ILE A 1 100 ? -1.202 -0.228 9.186 1.00 93.56 100 ILE A CA 1
ATOM 756 C C . ILE A 1 100 ? -2.621 -0.192 9.763 1.00 93.56 100 ILE A C 1
ATOM 758 O O . ILE A 1 100 ? -2.862 -0.708 10.853 1.00 93.56 100 ILE A O 1
ATOM 762 N N . ASP A 1 101 ? -3.569 0.384 9.027 1.00 91.19 101 ASP A N 1
ATOM 763 C CA . ASP A 1 101 ? -4.966 0.458 9.451 1.00 91.19 101 ASP A CA 1
ATOM 764 C C . ASP A 1 101 ? -5.601 -0.931 9.583 1.00 91.19 101 ASP A C 1
ATOM 766 O O . ASP A 1 101 ? -6.275 -1.193 10.576 1.00 91.19 101 ASP A O 1
ATOM 770 N N . ALA A 1 102 ? -5.347 -1.841 8.632 1.00 90.44 102 ALA A N 1
ATOM 771 C CA . ALA A 1 102 ? -5.866 -3.210 8.684 1.00 90.44 102 ALA A CA 1
ATOM 772 C C . ALA A 1 102 ? -5.408 -3.953 9.948 1.00 90.44 102 ALA A C 1
ATOM 774 O O . ALA A 1 102 ? -6.202 -4.645 10.588 1.00 90.44 102 ALA A O 1
ATOM 775 N N . ILE A 1 103 ? -4.138 -3.781 10.320 1.00 92.38 103 ILE A N 1
ATOM 776 C CA . ILE A 1 103 ? -3.558 -4.350 11.539 1.00 92.38 103 ILE A CA 1
ATOM 777 C C . ILE A 1 103 ? -4.180 -3.699 12.778 1.00 92.38 103 ILE A C 1
ATOM 779 O O . ILE A 1 103 ? -4.635 -4.395 13.680 1.00 92.38 103 ILE A O 1
ATOM 783 N N . ARG A 1 104 ? -4.227 -2.363 12.825 1.00 90.94 104 ARG A N 1
ATOM 784 C CA . ARG A 1 104 ? -4.695 -1.605 13.995 1.00 90.94 104 ARG A CA 1
ATOM 785 C C . ARG A 1 104 ? -6.162 -1.869 14.328 1.00 90.94 104 ARG A C 1
ATOM 787 O O . ARG A 1 104 ? -6.522 -1.911 15.501 1.00 90.94 104 ARG A O 1
ATOM 794 N N . GLU A 1 105 ? -7.004 -2.021 13.312 1.00 88.44 105 GLU A N 1
ATOM 795 C CA . GLU A 1 105 ? -8.440 -2.271 13.475 1.00 88.44 105 GLU A CA 1
ATOM 796 C C . GLU A 1 105 ? -8.755 -3.740 13.821 1.00 88.44 105 GLU A C 1
ATOM 798 O O . GLU A 1 105 ? -9.895 -4.054 14.159 1.00 88.44 105 GLU A O 1
ATOM 803 N N . THR A 1 106 ? -7.759 -4.636 13.793 1.00 88.25 106 THR A N 1
ATOM 804 C CA . THR A 1 106 ? -7.948 -6.079 13.994 1.00 88.25 106 THR A CA 1
ATOM 805 C C . THR A 1 106 ? -7.272 -6.560 15.283 1.00 88.25 106 THR A C 1
ATOM 807 O O . THR A 1 106 ? -6.047 -6.701 15.336 1.00 88.25 106 THR A O 1
ATOM 810 N N . PRO A 1 107 ? -8.043 -6.882 16.339 1.00 86.00 107 PRO A N 1
ATOM 811 C CA . PRO A 1 107 ? -7.486 -7.432 17.570 1.00 86.00 107 PRO A CA 1
ATOM 812 C C . PRO A 1 107 ? -6.712 -8.733 17.318 1.00 86.00 107 PRO A C 1
ATOM 814 O O . PRO A 1 107 ? -7.243 -9.680 16.743 1.00 86.00 107 PRO A O 1
ATOM 817 N N . GLY A 1 108 ? -5.462 -8.791 17.781 1.00 85.25 108 GLY A N 1
ATOM 818 C CA . GLY A 1 108 ? -4.609 -9.978 17.646 1.00 85.25 108 GLY A CA 1
ATOM 819 C C . GLY A 1 108 ? -3.959 -10.165 16.270 1.00 85.25 108 GLY A C 1
ATOM 820 O O . GLY A 1 108 ? -3.288 -11.177 16.071 1.00 85.25 108 GLY A O 1
ATOM 821 N N . ALA A 1 109 ? -4.116 -9.212 15.342 1.00 87.75 109 ALA A N 1
ATOM 822 C CA . ALA A 1 109 ? -3.370 -9.205 14.086 1.00 87.75 109 ALA A CA 1
ATOM 823 C C . ALA A 1 109 ? -1.854 -9.160 14.329 1.00 87.75 109 ALA A C 1
ATOM 825 O O . ALA A 1 109 ? -1.375 -8.588 15.313 1.00 87.75 109 ALA A O 1
ATOM 826 N N . SER A 1 110 ? -1.084 -9.752 13.414 1.00 89.06 110 SER A N 1
ATOM 827 C CA . SER A 1 110 ? 0.374 -9.674 13.488 1.00 89.06 110 SER A CA 1
ATOM 828 C C . SER A 1 110 ? 0.809 -8.247 13.137 1.00 89.06 110 SER A C 1
ATOM 830 O O . SER A 1 110 ? 0.467 -7.775 12.050 1.00 89.06 110 SER A O 1
ATOM 832 N N . PRO A 1 111 ? 1.569 -7.543 14.000 1.00 93.00 111 PRO A N 1
ATOM 833 C CA . PRO A 1 111 ? 1.948 -6.149 13.781 1.00 93.00 111 PRO A CA 1
ATOM 834 C C . PRO A 1 111 ? 3.125 -6.039 12.808 1.00 93.00 111 PRO A C 1
ATOM 836 O O . PRO A 1 111 ? 4.156 -5.443 13.114 1.00 93.00 111 PRO A O 1
ATOM 839 N N . ARG A 1 112 ? 3.004 -6.685 11.647 1.00 94.31 112 ARG A N 1
ATOM 840 C CA . ARG A 1 112 ? 4.075 -6.844 10.668 1.00 94.31 112 ARG A CA 1
ATOM 841 C C . ARG A 1 112 ? 3.596 -6.492 9.278 1.00 94.31 112 ARG A C 1
ATOM 843 O O . ARG A 1 112 ? 2.537 -6.939 8.843 1.00 94.31 112 ARG A O 1
ATOM 850 N N . VAL A 1 113 ? 4.431 -5.740 8.578 1.00 96.62 113 VAL A N 1
ATOM 851 C CA . VAL A 1 113 ? 4.291 -5.452 7.155 1.00 96.62 113 VAL A CA 1
ATOM 852 C C . VAL A 1 113 ? 5.568 -5.885 6.451 1.00 96.62 113 VAL A C 1
ATOM 854 O O . VAL A 1 113 ? 6.673 -5.581 6.903 1.00 96.62 113 VAL A O 1
ATOM 857 N N . ARG A 1 114 ? 5.427 -6.599 5.339 1.00 97.25 114 ARG A N 1
ATOM 858 C CA . ARG A 1 114 ? 6.529 -6.943 4.444 1.00 97.25 114 ARG A CA 1
ATOM 859 C C . ARG A 1 114 ? 6.383 -6.162 3.148 1.00 97.25 114 ARG A C 1
ATOM 861 O O . ARG A 1 114 ? 5.303 -6.134 2.564 1.00 97.25 114 ARG A O 1
ATOM 868 N N . ILE A 1 115 ? 7.477 -5.559 2.703 1.00 98.12 115 ILE A N 1
ATOM 869 C CA . ILE A 1 115 ? 7.569 -4.904 1.402 1.00 98.12 115 ILE A CA 1
ATOM 870 C C . ILE A 1 115 ? 8.694 -5.570 0.626 1.00 98.12 115 ILE A C 1
ATOM 872 O O . ILE A 1 115 ? 9.826 -5.619 1.102 1.00 98.12 115 ILE A O 1
ATOM 876 N N . ASP A 1 116 ? 8.389 -6.076 -0.558 1.00 97.69 116 ASP A N 1
ATOM 877 C CA . ASP A 1 116 ? 9.369 -6.690 -1.448 1.00 97.69 116 ASP A CA 1
ATOM 878 C C . ASP A 1 116 ? 9.200 -6.178 -2.872 1.00 97.69 116 ASP A C 1
ATOM 880 O O . ASP A 1 116 ? 8.132 -5.706 -3.264 1.00 97.69 116 ASP A O 1
ATOM 884 N N . ALA A 1 117 ? 10.272 -6.248 -3.651 1.00 97.19 117 ALA A N 1
ATOM 885 C CA . ALA A 1 117 ? 10.218 -5.884 -5.053 1.00 97.19 117 ALA A CA 1
ATOM 886 C C . ALA A 1 117 ? 11.161 -6.744 -5.881 1.00 97.19 117 ALA A C 1
ATOM 888 O O . ALA A 1 117 ? 12.253 -7.109 -5.447 1.00 97.19 117 ALA A O 1
ATOM 889 N N . ALA A 1 118 ? 10.732 -7.075 -7.096 1.00 95.62 118 ALA A N 1
ATOM 890 C CA . ALA A 1 118 ? 11.518 -7.903 -7.996 1.00 95.62 118 ALA A CA 1
ATOM 891 C C . ALA A 1 118 ? 11.112 -7.718 -9.459 1.00 95.62 118 ALA A C 1
ATOM 893 O O . ALA A 1 118 ? 9.967 -7.389 -9.776 1.00 95.62 118 ALA A O 1
ATOM 894 N N . ARG A 1 119 ? 12.034 -8.034 -10.375 1.00 94.88 119 ARG A N 1
ATOM 895 C CA . ARG A 1 119 ? 11.684 -8.254 -11.782 1.00 94.88 119 ARG A CA 1
ATOM 896 C C . ARG A 1 119 ? 10.827 -9.520 -11.913 1.00 94.88 119 ARG A C 1
ATOM 898 O O . ARG A 1 119 ? 11.087 -10.550 -11.278 1.00 94.88 119 ARG A O 1
ATOM 905 N N . ARG A 1 120 ? 9.788 -9.435 -12.735 1.00 92.31 120 ARG A N 1
ATOM 906 C CA . ARG A 1 120 ? 8.869 -10.520 -13.093 1.00 92.31 120 ARG A CA 1
ATOM 907 C C . ARG A 1 120 ? 8.542 -10.429 -14.579 1.00 92.31 120 ARG A C 1
ATOM 909 O O . ARG A 1 120 ? 8.825 -9.427 -15.227 1.00 92.31 120 ARG A O 1
ATOM 916 N N . GLU A 1 121 ? 7.907 -11.465 -15.100 1.00 90.00 121 GLU A N 1
ATOM 917 C CA . GLU A 1 121 ? 7.291 -11.443 -16.423 1.00 90.00 121 GLU A CA 1
ATOM 918 C C . GLU A 1 121 ? 5.774 -11.496 -16.255 1.00 90.00 121 GLU A C 1
ATOM 920 O O . GLU A 1 121 ? 5.268 -12.223 -15.396 1.00 90.00 121 GLU A O 1
ATOM 925 N N . ARG A 1 122 ? 5.037 -10.757 -17.085 1.00 85.25 122 ARG A N 1
ATOM 926 C CA . ARG A 1 122 ? 3.586 -10.933 -17.230 1.00 85.25 122 ARG A CA 1
ATOM 927 C C . ARG A 1 122 ? 3.238 -11.215 -18.677 1.00 85.25 122 ARG A C 1
ATOM 929 O O . ARG A 1 122 ? 3.952 -10.782 -19.573 1.00 85.25 122 ARG A O 1
ATOM 936 N N . LEU A 1 123 ? 2.110 -11.874 -18.908 1.00 83.81 123 LEU A N 1
ATOM 937 C CA . LEU A 1 123 ? 1.554 -11.944 -20.253 1.00 83.81 123 LEU A CA 1
ATOM 938 C C . LEU A 1 123 ? 0.826 -10.641 -20.595 1.00 83.81 123 LEU A C 1
ATOM 940 O O . LEU A 1 123 ? 0.064 -10.103 -19.784 1.00 83.81 123 LEU A O 1
ATOM 944 N N . ASP A 1 124 ? 1.068 -10.127 -21.794 1.00 82.31 124 ASP A N 1
ATOM 945 C CA . ASP A 1 124 ? 0.266 -9.062 -22.381 1.00 82.31 124 ASP A CA 1
ATOM 946 C C . ASP A 1 124 ? -1.046 -9.607 -22.987 1.00 82.31 124 ASP A C 1
ATOM 948 O O . ASP A 1 124 ? -1.431 -10.768 -22.795 1.00 82.31 124 ASP A O 1
ATOM 952 N N . ALA A 1 125 ? -1.792 -8.740 -23.677 1.00 78.19 125 ALA A N 1
ATOM 953 C CA . ALA A 1 125 ? -3.058 -9.120 -24.301 1.00 78.19 125 ALA A CA 1
ATOM 954 C C . ALA A 1 125 ? -2.878 -10.212 -25.371 1.00 78.19 125 ALA A C 1
ATOM 956 O O . ALA A 1 125 ? -3.735 -11.100 -25.462 1.00 78.19 125 ALA A O 1
ATOM 957 N N . ASP A 1 126 ? -1.743 -10.178 -26.073 1.00 84.38 126 ASP A N 1
ATOM 958 C CA . ASP A 1 126 ? -1.357 -11.063 -27.173 1.00 84.38 126 ASP A CA 1
ATOM 959 C C . ASP A 1 126 ? -0.676 -12.354 -26.685 1.00 84.38 126 ASP A C 1
ATOM 961 O O . ASP A 1 126 ? -0.300 -13.209 -27.487 1.00 84.38 126 ASP A O 1
ATOM 965 N N . GLY A 1 127 ? -0.528 -12.524 -25.367 1.00 85.25 127 GLY A N 1
ATOM 966 C CA . GLY A 1 127 ? 0.100 -13.699 -24.766 1.00 85.25 127 GLY A CA 1
ATOM 967 C C . GLY A 1 127 ? 1.628 -13.676 -24.817 1.00 85.25 127 GLY A C 1
ATOM 968 O O . GLY A 1 127 ? 2.255 -14.719 -24.631 1.00 85.25 127 GLY A O 1
ATOM 969 N N . ARG A 1 128 ? 2.248 -12.515 -25.048 1.00 86.19 128 ARG A N 1
ATOM 970 C CA . ARG A 1 128 ? 3.704 -12.351 -24.988 1.00 86.19 128 ARG A CA 1
ATOM 971 C C . ARG A 1 128 ? 4.138 -12.068 -23.561 1.00 86.19 128 ARG A C 1
ATOM 973 O O . ARG A 1 128 ? 3.479 -11.322 -22.839 1.00 86.19 128 ARG A O 1
ATOM 980 N N . ARG A 1 129 ? 5.267 -12.649 -23.160 1.00 89.44 129 ARG A N 1
ATOM 981 C CA . ARG A 1 129 ? 5.909 -12.350 -21.878 1.00 89.44 129 ARG A CA 1
ATOM 982 C C . ARG A 1 129 ? 6.592 -10.994 -21.976 1.00 89.44 129 ARG A C 1
ATOM 984 O O . ARG A 1 129 ? 7.480 -10.817 -22.802 1.00 89.44 129 ARG A O 1
ATOM 991 N N . VAL A 1 130 ? 6.165 -10.057 -21.141 1.00 88.81 130 VAL A N 1
ATOM 992 C CA . VAL A 1 130 ? 6.759 -8.727 -21.028 1.00 88.81 130 VAL A CA 1
ATOM 993 C C . VAL A 1 130 ? 7.358 -8.545 -19.634 1.00 88.81 130 VAL A C 1
ATOM 995 O O . VAL A 1 130 ? 6.728 -8.946 -18.644 1.00 88.81 130 VAL A O 1
ATOM 998 N N . PRO A 1 131 ? 8.562 -7.961 -19.530 1.00 92.00 131 PRO A N 1
ATOM 999 C CA . PRO A 1 131 ? 9.196 -7.718 -18.247 1.00 92.00 131 PRO A CA 1
ATOM 1000 C C . PRO A 1 131 ? 8.443 -6.627 -17.477 1.00 92.00 131 PRO A C 1
ATOM 1002 O O . PRO A 1 131 ? 8.029 -5.602 -18.023 1.00 92.00 131 PRO A O 1
ATOM 1005 N N . VAL A 1 132 ? 8.275 -6.846 -16.179 1.00 94.38 132 VAL A N 1
ATOM 1006 C CA . VAL A 1 132 ? 7.661 -5.905 -15.242 1.00 94.38 132 VAL A CA 1
ATOM 1007 C C . VAL A 1 132 ? 8.474 -5.831 -13.955 1.00 94.38 132 VAL A C 1
ATOM 1009 O O . VAL A 1 132 ? 9.110 -6.802 -13.544 1.00 94.38 132 VAL A O 1
ATOM 1012 N N . THR A 1 133 ? 8.444 -4.677 -13.303 1.00 96.25 133 THR A N 1
ATOM 1013 C CA . THR A 1 133 ? 8.861 -4.525 -11.910 1.00 96.25 133 THR A CA 1
ATOM 1014 C C . THR A 1 133 ? 7.634 -4.714 -11.029 1.00 96.25 133 THR A C 1
ATOM 1016 O O . THR A 1 133 ? 6.656 -3.978 -11.155 1.00 96.25 133 THR A O 1
ATOM 1019 N N . MET A 1 134 ? 7.681 -5.717 -10.157 1.00 96.31 134 MET A N 1
ATOM 1020 C CA . MET A 1 134 ? 6.673 -5.949 -9.130 1.00 96.31 134 MET A CA 1
ATOM 1021 C C . MET A 1 134 ? 7.115 -5.273 -7.830 1.00 96.31 134 MET A C 1
ATOM 1023 O O . MET A 1 134 ? 8.268 -5.440 -7.437 1.00 96.31 134 MET A O 1
ATOM 1027 N N . ILE A 1 135 ? 6.208 -4.534 -7.190 1.00 98.00 135 ILE A N 1
ATOM 1028 C CA . ILE A 1 135 ? 6.348 -4.009 -5.824 1.00 98.00 135 ILE A CA 1
ATOM 1029 C C . ILE A 1 135 ? 5.177 -4.558 -5.006 1.00 98.00 135 ILE A C 1
ATOM 1031 O O . ILE A 1 135 ? 4.023 -4.253 -5.308 1.00 98.00 135 ILE A O 1
ATOM 1035 N N . GLY A 1 136 ? 5.460 -5.376 -3.999 1.00 97.25 136 GLY A N 1
ATOM 1036 C CA . GLY A 1 136 ? 4.475 -6.019 -3.138 1.00 97.25 136 GLY A CA 1
ATOM 1037 C C . GLY A 1 136 ? 4.447 -5.398 -1.748 1.00 97.25 136 GLY A C 1
ATOM 1038 O O . GLY A 1 136 ? 5.497 -5.165 -1.156 1.00 97.25 136 GLY A O 1
ATOM 1039 N N . VAL A 1 137 ? 3.247 -5.164 -1.216 1.00 97.62 137 VAL A N 1
ATOM 1040 C CA . VAL A 1 137 ? 3.016 -4.818 0.193 1.00 97.62 137 VAL A CA 1
ATOM 1041 C C . VAL A 1 137 ? 2.109 -5.880 0.793 1.00 97.62 137 VAL A C 1
ATOM 1043 O O . VAL A 1 137 ? 1.014 -6.130 0.285 1.00 97.62 137 VAL A O 1
ATOM 1046 N N . GLU A 1 138 ? 2.579 -6.510 1.861 1.00 96.38 138 GLU A N 1
ATOM 1047 C CA . GLU A 1 138 ? 1.881 -7.568 2.577 1.00 96.38 138 GLU A CA 1
ATOM 1048 C C . GLU A 1 138 ? 1.733 -7.221 4.053 1.00 96.38 138 GLU A C 1
ATOM 1050 O O . GLU A 1 138 ? 2.703 -6.818 4.692 1.00 96.38 138 GLU A O 1
ATOM 1055 N N . ASP A 1 139 ? 0.534 -7.402 4.595 1.00 95.19 139 ASP A N 1
ATOM 1056 C CA . ASP A 1 139 ? 0.222 -7.156 5.999 1.00 95.19 139 ASP A CA 1
ATOM 1057 C C . ASP A 1 139 ? -0.154 -8.436 6.755 1.00 95.19 139 ASP A C 1
ATOM 1059 O O . ASP A 1 139 ? -0.516 -9.458 6.173 1.00 95.19 139 ASP A O 1
ATOM 1063 N N . GLY A 1 140 ? -0.047 -8.369 8.082 1.00 91.94 140 GLY A N 1
ATOM 1064 C CA . GLY A 1 140 ? -0.518 -9.395 9.014 1.00 91.94 140 GLY A CA 1
ATOM 1065 C C . GLY A 1 140 ? -1.942 -9.166 9.531 1.00 91.94 140 GLY A C 1
ATOM 1066 O O . GLY A 1 140 ? -2.260 -9.630 10.629 1.00 91.94 140 GLY A O 1
ATOM 1067 N N . GLY A 1 141 ? -2.754 -8.393 8.802 1.00 89.75 141 GLY A N 1
ATOM 1068 C CA . GLY A 1 141 ? -4.144 -8.084 9.126 1.00 89.75 141 GLY A CA 1
ATOM 1069 C C . GLY A 1 141 ? -5.114 -9.231 8.795 1.00 89.75 141 GLY A C 1
ATOM 1070 O O . GLY A 1 141 ? -4.701 -10.381 8.662 1.00 89.75 141 GLY A O 1
ATOM 1071 N N . PRO A 1 142 ? -6.422 -8.947 8.652 1.00 87.56 142 PRO A N 1
ATOM 1072 C CA . PRO A 1 142 ? -7.459 -9.965 8.459 1.00 87.56 142 PRO A CA 1
ATOM 1073 C C . PRO A 1 142 ? -7.594 -10.444 7.003 1.00 87.56 142 PRO A C 1
ATOM 1075 O O . PRO A 1 142 ? -8.416 -11.313 6.715 1.00 87.56 142 PRO A O 1
ATOM 1078 N N . GLY A 1 143 ? -6.836 -9.856 6.073 1.00 88.19 143 GLY A N 1
ATOM 1079 C CA . GLY A 1 143 ? -6.987 -10.092 4.640 1.00 88.19 143 GLY A CA 1
ATOM 1080 C C . GLY A 1 143 ? -8.103 -9.266 4.003 1.00 88.19 143 GLY A C 1
ATOM 1081 O O . GLY A 1 143 ? -8.586 -8.282 4.567 1.00 88.19 143 GLY A O 1
ATOM 1082 N N . ILE A 1 144 ? -8.478 -9.643 2.779 1.00 85.81 144 ILE A N 1
ATOM 1083 C CA . ILE A 1 144 ? -9.529 -8.983 1.996 1.00 85.81 144 ILE A CA 1
ATOM 1084 C C . ILE A 1 144 ? -10.639 -9.995 1.724 1.00 85.81 144 ILE A C 1
ATOM 1086 O O . ILE A 1 144 ? -10.377 -11.070 1.189 1.00 85.81 144 ILE A O 1
ATOM 1090 N N . ASP A 1 145 ? -11.877 -9.622 2.047 1.00 85.19 145 ASP A N 1
ATOM 1091 C CA . ASP A 1 145 ? -13.059 -10.431 1.754 1.00 85.19 145 ASP A CA 1
ATOM 1092 C C . ASP A 1 145 ? -13.239 -10.620 0.236 1.00 85.19 145 ASP A C 1
ATOM 1094 O O . ASP A 1 145 ? -13.189 -9.664 -0.543 1.00 85.19 145 ASP A O 1
ATOM 1098 N N . GLU A 1 146 ? -13.467 -11.861 -0.196 1.00 82.06 146 GLU A N 1
ATOM 1099 C CA . GLU A 1 146 ? -13.594 -12.226 -1.610 1.00 82.06 146 GLU A CA 1
ATOM 1100 C C . GLU A 1 146 ? -14.720 -11.464 -2.331 1.00 82.06 146 GLU A C 1
ATOM 1102 O O . GLU A 1 146 ? -14.590 -11.149 -3.518 1.00 82.06 146 GLU A O 1
ATOM 1107 N N . SER A 1 147 ? -15.794 -11.111 -1.615 1.00 82.75 147 SER A N 1
ATOM 1108 C CA . SER A 1 147 ? -16.963 -10.409 -2.159 1.00 82.75 147 SER A CA 1
ATOM 1109 C C . SER A 1 147 ? -16.667 -8.974 -2.598 1.00 82.75 147 SER A C 1
ATOM 1111 O O . SER A 1 147 ? -17.357 -8.447 -3.475 1.00 82.75 147 SER A O 1
ATOM 1113 N N . ILE A 1 148 ? -15.632 -8.342 -2.033 1.00 82.81 148 ILE A N 1
ATOM 1114 C CA . ILE A 1 148 ? -15.284 -6.948 -2.336 1.00 82.81 148 ILE A CA 1
ATOM 1115 C C . ILE A 1 148 ? -14.108 -6.817 -3.299 1.00 82.81 148 ILE A C 1
ATOM 1117 O O . ILE A 1 148 ? -13.880 -5.723 -3.812 1.00 82.81 148 ILE A O 1
ATOM 1121 N N . VAL A 1 149 ? -13.365 -7.894 -3.587 1.00 84.19 149 VAL A N 1
ATOM 1122 C CA . VAL A 1 149 ? -12.079 -7.778 -4.297 1.00 84.19 149 VAL A CA 1
ATOM 1123 C C . VAL A 1 149 ? -12.219 -7.170 -5.694 1.00 84.19 149 VAL A C 1
ATOM 1125 O O . VAL A 1 149 ? -11.362 -6.398 -6.110 1.00 84.19 149 VAL A O 1
ATOM 1128 N N . ASP A 1 150 ? -13.308 -7.468 -6.406 1.00 81.75 150 ASP A N 1
ATOM 1129 C CA . ASP A 1 150 ? -13.563 -6.909 -7.746 1.00 81.75 150 ASP A CA 1
ATOM 1130 C C . ASP A 1 150 ? -13.880 -5.402 -7.726 1.00 81.75 150 ASP A C 1
ATOM 1132 O O . ASP A 1 150 ? -13.826 -4.749 -8.764 1.00 81.75 150 ASP A O 1
ATOM 1136 N N . ARG A 1 151 ? -14.233 -4.847 -6.561 1.00 85.50 151 ARG A N 1
ATOM 1137 C CA . ARG A 1 151 ? -14.691 -3.458 -6.397 1.00 85.50 151 ARG A CA 1
ATOM 1138 C C . ARG A 1 151 ? -13.810 -2.637 -5.462 1.00 85.50 151 ARG A C 1
ATOM 1140 O O . ARG A 1 151 ? -14.045 -1.447 -5.304 1.00 85.50 151 ARG A O 1
ATOM 1147 N N . ILE A 1 152 ? -12.798 -3.239 -4.842 1.00 86.19 152 ILE A N 1
ATOM 1148 C CA . ILE A 1 152 ? -11.983 -2.584 -3.810 1.00 86.19 152 ILE A CA 1
ATOM 1149 C C . ILE A 1 152 ? -11.138 -1.415 -4.352 1.00 86.19 152 ILE A C 1
ATOM 1151 O O . ILE A 1 152 ? -10.672 -0.570 -3.595 1.00 86.19 152 ILE A O 1
ATOM 1155 N N . PHE A 1 153 ? -10.960 -1.348 -5.673 1.00 86.81 153 PHE A N 1
ATOM 1156 C CA . PHE A 1 153 ? -10.297 -0.240 -6.364 1.00 86.81 153 PHE A CA 1
ATOM 1157 C C . PHE A 1 153 ? -11.265 0.862 -6.816 1.00 86.81 153 PHE A C 1
ATOM 1159 O O . PHE A 1 153 ? -10.822 1.904 -7.298 1.00 86.81 153 PHE A O 1
ATOM 1166 N N . THR A 1 154 ? -12.575 0.651 -6.678 1.00 82.75 154 THR A N 1
ATOM 1167 C CA . THR A 1 154 ? -13.584 1.662 -6.993 1.00 82.75 154 THR A CA 1
ATOM 1168 C C . THR A 1 154 ? -13.568 2.747 -5.908 1.00 82.75 154 THR A C 1
ATOM 1170 O O . THR A 1 154 ? -13.531 2.417 -4.719 1.00 82.75 154 THR A O 1
ATOM 1173 N N . PRO A 1 155 ? -13.617 4.042 -6.276 1.00 83.06 155 PRO A N 1
ATOM 1174 C CA . PRO A 1 155 ? -13.699 5.128 -5.305 1.00 83.06 155 PRO A CA 1
ATOM 1175 C C . PRO A 1 155 ? -14.827 4.927 -4.286 1.00 83.06 155 PRO A C 1
ATOM 1177 O O . PRO A 1 155 ? -15.919 4.480 -4.635 1.00 83.06 155 PRO A O 1
ATOM 1180 N N . PHE A 1 156 ? -14.561 5.298 -3.032 1.00 80.50 156 PHE A N 1
ATOM 1181 C CA . PHE A 1 156 ? -15.501 5.233 -1.904 1.00 80.50 156 PHE A CA 1
ATOM 1182 C C . PHE A 1 156 ? -15.906 3.820 -1.458 1.00 80.50 156 PHE A C 1
ATOM 1184 O O . PHE A 1 156 ? -16.722 3.680 -0.546 1.00 80.50 156 PHE A O 1
ATOM 1191 N N . VAL A 1 157 ? -15.316 2.767 -2.033 1.00 80.69 157 VAL A N 1
ATOM 1192 C CA . VAL A 1 157 ? -15.483 1.402 -1.528 1.00 80.69 157 VAL A CA 1
ATOM 1193 C C . VAL A 1 157 ? -14.538 1.184 -0.351 1.00 80.69 157 VAL A C 1
ATOM 1195 O O . VAL A 1 157 ? -13.320 1.295 -0.465 1.00 80.69 157 VAL A O 1
ATOM 1198 N N . THR A 1 158 ? -15.110 0.881 0.808 1.00 81.12 158 THR A N 1
ATOM 1199 C CA . THR A 1 158 ? -14.377 0.579 2.039 1.00 81.12 158 THR A CA 1
ATOM 1200 C C . THR A 1 158 ? -15.254 -0.263 2.956 1.00 81.12 158 THR A C 1
ATOM 1202 O O . THR A 1 158 ? -16.464 -0.056 3.024 1.00 81.12 158 THR A O 1
ATOM 1205 N N . THR A 1 159 ? -14.648 -1.204 3.671 1.00 78.94 159 THR A N 1
ATOM 1206 C CA . THR A 1 159 ? -15.289 -1.954 4.764 1.00 78.94 159 THR A CA 1
ATOM 1207 C C . THR A 1 159 ? -14.961 -1.376 6.140 1.00 78.94 159 THR A C 1
ATOM 1209 O O . THR A 1 159 ? -15.481 -1.851 7.144 1.00 78.94 159 THR A O 1
ATOM 1212 N N . ARG A 1 160 ? -14.113 -0.343 6.194 1.00 75.94 160 ARG A N 1
ATOM 1213 C CA . ARG A 1 160 ? -13.644 0.285 7.433 1.00 75.94 160 ARG A CA 1
ATOM 1214 C C . ARG A 1 160 ? -14.545 1.434 7.852 1.00 75.94 160 ARG A C 1
ATOM 1216 O O . ARG A 1 160 ? -14.895 2.268 7.016 1.00 75.94 160 ARG A O 1
ATOM 1223 N N . GLU A 1 161 ? -14.825 1.533 9.149 1.00 70.50 161 GLU A N 1
ATOM 1224 C CA . GLU A 1 161 ? -15.666 2.593 9.723 1.00 70.50 1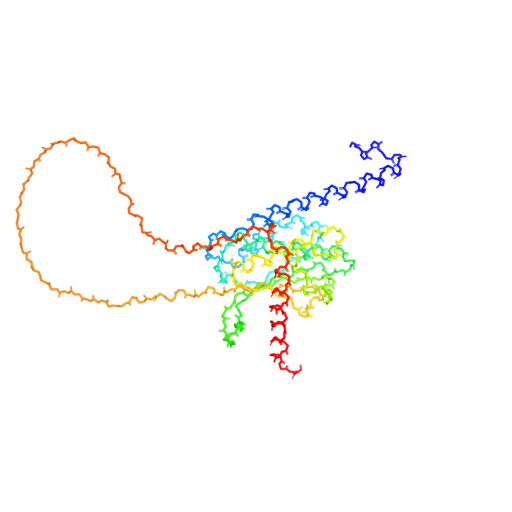61 GLU A CA 1
ATOM 1225 C C . GLU A 1 161 ? -15.067 3.999 9.521 1.00 70.50 161 GLU A C 1
ATOM 1227 O O . GLU A 1 161 ? -15.787 4.948 9.199 1.00 70.50 161 GLU A O 1
ATOM 1232 N N . SER A 1 162 ? -13.745 4.136 9.662 1.00 69.56 162 SER A N 1
ATOM 1233 C CA . SER A 1 162 ? -12.996 5.392 9.476 1.00 69.56 162 SER A CA 1
ATOM 1234 C C . SER A 1 162 ? -12.434 5.596 8.065 1.00 69.56 162 SER A C 1
ATOM 1236 O O . SER A 1 162 ? -11.895 6.664 7.775 1.00 69.56 162 SER A O 1
ATOM 1238 N N . GLY A 1 163 ? -12.555 4.605 7.179 1.00 75.00 163 GLY A N 1
ATOM 1239 C CA . GLY A 1 163 ? -11.982 4.664 5.836 1.00 75.00 163 GLY A CA 1
ATOM 1240 C C . GLY A 1 163 ? -12.750 5.601 4.902 1.00 75.00 163 GLY A C 1
ATOM 1241 O O . GLY A 1 163 ? -13.980 5.636 4.898 1.00 75.00 163 GLY A O 1
ATOM 1242 N N . THR A 1 164 ? -12.026 6.338 4.062 1.00 75.69 164 THR A N 1
ATOM 1243 C CA . THR A 1 164 ? -12.609 7.149 2.976 1.00 75.69 164 THR A CA 1
ATOM 1244 C C . THR A 1 164 ? -12.910 6.319 1.725 1.00 75.69 164 THR A C 1
ATOM 1246 O O . THR A 1 164 ? -13.702 6.733 0.882 1.00 75.69 164 THR A O 1
ATOM 1249 N N . GLY A 1 165 ? -12.266 5.153 1.586 1.00 81.88 165 GLY A N 1
ATOM 1250 C CA . GLY A 1 165 ? -12.339 4.307 0.391 1.00 81.88 165 GLY A CA 1
ATOM 1251 C C . GLY A 1 165 ? -11.616 4.882 -0.831 1.00 81.88 165 GLY A C 1
ATOM 1252 O O . GLY A 1 165 ? -11.821 4.408 -1.943 1.00 81.88 165 GLY A O 1
ATOM 1253 N N . LEU A 1 166 ? -10.784 5.915 -0.661 1.00 85.12 166 LEU A N 1
ATOM 1254 C CA . LEU A 1 166 ? -10.060 6.544 -1.773 1.00 85.12 166 LEU A CA 1
ATOM 1255 C C . LEU A 1 166 ? -8.634 6.011 -1.950 1.00 85.12 166 LEU A C 1
ATOM 1257 O O . LEU A 1 166 ? -8.104 6.075 -3.056 1.00 85.12 166 LEU A O 1
ATOM 1261 N N . GLY A 1 167 ? -8.017 5.441 -0.910 1.00 86.62 167 GLY A N 1
ATOM 1262 C CA . GLY A 1 167 ? -6.615 5.007 -0.946 1.00 86.62 167 GLY A CA 1
ATOM 1263 C C . GLY A 1 167 ? -6.293 4.044 -2.095 1.00 86.62 167 GLY A C 1
ATOM 1264 O O . GLY A 1 167 ? -5.407 4.322 -2.901 1.00 86.62 167 GLY A O 1
ATOM 1265 N N . LEU A 1 168 ? -7.043 2.942 -2.227 1.00 91.56 168 LEU A N 1
ATOM 1266 C CA . LEU A 1 168 ? -6.820 1.963 -3.302 1.00 91.56 168 LEU A CA 1
ATOM 1267 C C . LEU A 1 168 ? -7.251 2.468 -4.683 1.00 91.56 168 LEU A C 1
ATOM 1269 O O . LEU A 1 168 ? -6.630 2.099 -5.677 1.00 91.56 168 LEU A O 1
ATOM 1273 N N . ALA A 1 169 ? -8.239 3.361 -4.755 1.00 89.75 169 ALA A N 1
ATOM 1274 C CA . ALA A 1 169 ? -8.599 4.025 -6.005 1.00 89.75 169 ALA A CA 1
ATOM 1275 C C . ALA A 1 169 ? -7.467 4.938 -6.511 1.00 89.75 169 ALA A C 1
ATOM 1277 O O . ALA A 1 169 ? -7.167 4.958 -7.706 1.00 89.75 169 ALA A O 1
ATOM 1278 N N . ILE A 1 170 ? -6.786 5.649 -5.603 1.00 89.69 170 ILE A N 1
ATOM 1279 C CA . ILE A 1 170 ? -5.598 6.451 -5.925 1.00 89.69 170 ILE A CA 1
ATOM 1280 C C . ILE A 1 170 ? -4.463 5.543 -6.412 1.00 89.69 170 ILE A C 1
ATOM 1282 O O . ILE A 1 170 ? -3.865 5.831 -7.446 1.00 89.69 170 ILE A O 1
ATOM 1286 N N . VAL A 1 171 ? -4.202 4.426 -5.721 1.00 93.75 171 VAL A N 1
ATOM 1287 C CA . VAL A 1 171 ? -3.199 3.431 -6.150 1.00 93.75 171 VAL A CA 1
ATOM 1288 C C . VAL A 1 171 ? -3.495 2.934 -7.565 1.00 93.75 171 VAL A C 1
ATOM 1290 O O . VAL A 1 171 ? -2.615 2.969 -8.422 1.00 93.75 171 VAL A O 1
ATOM 1293 N N . HIS A 1 172 ? -4.738 2.524 -7.830 1.00 91.25 172 HIS A N 1
ATOM 1294 C CA . HIS A 1 172 ? -5.153 2.045 -9.144 1.00 91.25 172 HIS A CA 1
ATOM 1295 C C . HIS A 1 172 ? -4.931 3.101 -10.229 1.00 91.25 172 HIS A C 1
ATOM 1297 O O . HIS A 1 172 ? -4.318 2.807 -11.251 1.00 91.25 172 HIS A O 1
ATOM 1303 N N . ARG A 1 173 ? -5.370 4.345 -9.997 1.00 89.69 173 ARG A N 1
ATOM 1304 C CA . ARG A 1 173 ? -5.199 5.448 -10.953 1.00 89.69 173 ARG A CA 1
ATOM 1305 C C . ARG A 1 173 ? -3.729 5.735 -11.249 1.00 89.69 173 ARG A C 1
ATOM 1307 O O . ARG A 1 173 ? -3.373 5.939 -12.405 1.00 89.69 173 ARG A O 1
ATOM 1314 N N . ILE A 1 174 ? -2.885 5.754 -10.218 1.00 92.00 174 ILE A N 1
ATOM 1315 C CA . ILE A 1 174 ? -1.446 5.971 -10.382 1.00 92.00 174 ILE A CA 1
ATOM 1316 C C . ILE A 1 174 ? -0.853 4.859 -11.242 1.00 92.00 174 ILE A C 1
ATOM 1318 O O . ILE A 1 174 ? -0.175 5.149 -12.221 1.00 92.00 174 ILE A O 1
ATOM 1322 N N . VAL A 1 175 ? -1.124 3.595 -10.919 1.00 92.88 175 VAL A N 1
ATOM 1323 C CA . VAL A 1 175 ? -0.548 2.463 -11.653 1.00 92.88 175 VAL A CA 1
ATOM 1324 C C . VAL A 1 175 ? -1.068 2.373 -13.088 1.00 92.88 175 VAL A C 1
ATOM 1326 O O . VAL A 1 175 ? -0.278 2.116 -13.996 1.00 92.88 175 VAL A O 1
ATOM 1329 N N . ASP A 1 176 ? -2.352 2.643 -13.321 1.00 90.25 176 ASP A N 1
ATOM 1330 C CA . ASP A 1 176 ? -2.938 2.671 -14.666 1.00 90.25 176 ASP A CA 1
ATOM 1331 C C . ASP A 1 176 ? -2.303 3.770 -15.534 1.00 90.25 176 ASP A C 1
ATOM 1333 O O . ASP A 1 176 ? -1.894 3.515 -16.666 1.00 90.25 176 ASP A O 1
ATOM 1337 N N . ALA A 1 177 ? -2.064 4.958 -14.969 1.00 89.00 177 ALA A N 1
ATOM 1338 C CA . ALA A 1 177 ? -1.351 6.038 -15.655 1.00 89.00 177 ALA A CA 1
ATOM 1339 C C . ALA A 1 177 ? 0.146 5.729 -15.914 1.00 89.00 177 ALA A C 1
ATOM 1341 O O . ALA A 1 177 ? 0.807 6.381 -16.732 1.00 89.00 177 ALA A O 1
ATOM 1342 N N . HIS A 1 178 ? 0.679 4.690 -15.263 1.00 90.25 178 HIS A N 1
ATOM 1343 C CA . HIS A 1 178 ? 1.994 4.103 -15.532 1.00 90.25 178 HIS A CA 1
ATOM 1344 C C . HIS A 1 178 ? 1.943 2.884 -16.465 1.00 90.25 178 HIS A C 1
ATOM 1346 O O . HIS A 1 178 ? 2.950 2.198 -16.632 1.00 90.25 178 HIS A O 1
ATOM 1352 N N . SER A 1 179 ? 0.799 2.615 -17.101 1.00 88.94 179 SER A N 1
ATOM 1353 C CA . SER A 1 179 ? 0.571 1.437 -17.952 1.00 88.94 179 SER A CA 1
ATOM 1354 C C . SER A 1 179 ? 0.805 0.107 -17.220 1.00 88.94 179 SER A C 1
ATOM 1356 O O . SER A 1 179 ? 1.150 -0.909 -17.835 1.00 88.94 179 SER A O 1
ATOM 1358 N N . GLY A 1 180 ? 0.657 0.124 -15.89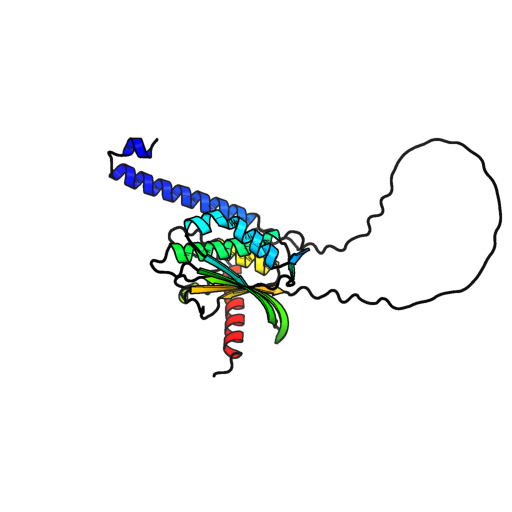6 1.00 91.50 180 GLY A N 1
ATOM 1359 C CA . GLY A 1 180 ? 0.822 -1.028 -15.029 1.00 91.50 180 GLY A CA 1
ATOM 1360 C C . GLY A 1 180 ? -0.489 -1.748 -14.729 1.00 91.50 180 GLY A C 1
ATOM 1361 O O . GLY A 1 180 ? -1.526 -1.507 -15.344 1.00 91.50 180 GLY A O 1
ATOM 1362 N N . ALA A 1 181 ? -0.435 -2.652 -13.758 1.00 92.31 181 ALA A N 1
ATOM 1363 C CA . ALA A 1 181 ? -1.599 -3.326 -13.203 1.00 92.31 181 ALA A CA 1
ATOM 1364 C C . ALA A 1 181 ? -1.459 -3.472 -11.685 1.00 92.31 181 ALA A C 1
ATOM 1366 O O . ALA A 1 181 ? -0.357 -3.655 -11.178 1.00 92.31 181 ALA A O 1
ATOM 1367 N N . VAL A 1 182 ? -2.578 -3.427 -10.964 1.00 93.56 182 VAL A N 1
ATOM 1368 C CA . VAL A 1 182 ? -2.621 -3.755 -9.534 1.00 93.56 182 VAL A CA 1
ATOM 1369 C C . VAL A 1 182 ? -3.252 -5.129 -9.377 1.00 93.56 182 VAL A C 1
ATOM 1371 O O . VAL A 1 182 ? -4.273 -5.421 -10.004 1.00 93.56 182 VAL A O 1
ATOM 1374 N N . THR A 1 183 ? -2.652 -5.984 -8.556 1.00 91.94 183 THR A N 1
ATOM 1375 C CA . THR A 1 183 ? -3.185 -7.317 -8.268 1.00 91.94 183 THR A CA 1
ATOM 1376 C C . THR A 1 183 ? -3.225 -7.580 -6.771 1.00 91.94 183 THR A C 1
ATOM 1378 O O . THR A 1 183 ? -2.519 -6.946 -5.992 1.00 91.94 183 THR A O 1
ATOM 1381 N N . ILE A 1 184 ? -4.103 -8.494 -6.369 1.00 91.56 184 ILE A N 1
ATOM 1382 C CA . ILE A 1 184 ? -4.245 -8.949 -4.988 1.00 91.56 184 ILE A CA 1
ATOM 1383 C C . ILE A 1 184 ? -3.936 -10.438 -4.996 1.00 91.56 184 ILE A C 1
ATOM 1385 O O . ILE A 1 184 ? -4.555 -11.188 -5.762 1.00 91.56 184 ILE A O 1
ATOM 1389 N N . ALA A 1 185 ? -2.976 -10.860 -4.177 1.00 85.75 185 ALA A N 1
ATOM 1390 C CA . ALA A 1 185 ? -2.620 -12.266 -4.083 1.00 85.75 185 ALA A CA 1
ATOM 1391 C C . ALA A 1 185 ? -3.793 -13.061 -3.496 1.00 85.75 185 ALA A C 1
ATOM 1393 O O . ALA A 1 185 ? -4.441 -12.628 -2.546 1.00 85.75 185 ALA A O 1
ATOM 1394 N N . ALA A 1 186 ? -4.055 -14.249 -4.045 1.00 73.00 186 ALA A N 1
ATOM 1395 C CA . ALA A 1 186 ? -5.145 -15.106 -3.572 1.00 73.00 186 ALA A CA 1
ATOM 1396 C C . ALA A 1 186 ? -4.937 -15.593 -2.126 1.00 73.00 186 ALA A C 1
ATOM 1398 O O . ALA A 1 186 ? -5.902 -15.898 -1.434 1.00 73.00 186 ALA A O 1
ATOM 1399 N N . ARG A 1 187 ? -3.678 -15.691 -1.686 1.00 73.19 187 ARG A N 1
ATOM 1400 C CA . ARG A 1 187 ? -3.287 -15.992 -0.308 1.00 73.19 187 ARG A CA 1
ATOM 1401 C C . ARG A 1 187 ? -2.043 -15.191 0.056 1.00 73.19 187 ARG A C 1
ATOM 1403 O O . ARG A 1 187 ? -1.110 -15.115 -0.741 1.00 73.19 187 ARG A O 1
ATOM 1410 N N . SER A 1 188 ? -2.029 -14.656 1.271 1.00 80.25 188 SER A N 1
ATOM 1411 C CA . SER A 1 188 ? -0.846 -14.090 1.917 1.00 80.25 188 SER A CA 1
ATOM 1412 C C . SER A 1 188 ? -0.240 -15.144 2.850 1.00 80.25 188 SER A C 1
ATOM 1414 O O . SER A 1 188 ? -0.965 -15.699 3.680 1.00 80.25 188 SER A O 1
ATOM 1416 N N . PRO A 1 189 ? 1.069 -15.435 2.747 1.00 75.00 189 PRO A N 1
ATOM 1417 C CA . PRO A 1 189 ? 1.790 -16.224 3.746 1.00 75.00 189 PRO A CA 1
ATOM 1418 C C . PRO A 1 189 ? 1.620 -15.721 5.187 1.00 75.00 189 PRO A C 1
ATOM 1420 O O . PRO A 1 189 ? 1.620 -16.526 6.115 1.00 75.00 189 PRO A O 1
ATOM 1423 N N . SER A 1 190 ? 1.460 -14.410 5.371 1.00 76.75 190 SER A N 1
ATOM 1424 C CA . SER A 1 190 ? 1.213 -13.769 6.667 1.00 76.75 190 SER A CA 1
ATOM 1425 C C . SER A 1 190 ? -0.240 -13.856 7.154 1.00 76.75 190 SER A C 1
ATOM 1427 O O . SER A 1 190 ? -0.517 -13.448 8.278 1.00 76.75 190 SER A O 1
ATOM 1429 N N . GLY A 1 191 ? -1.161 -14.391 6.345 1.00 79.06 191 GLY A N 1
ATOM 1430 C CA . GLY A 1 191 ? -2.587 -14.504 6.664 1.00 79.06 191 GLY A CA 1
ATOM 1431 C C . GLY A 1 191 ? -3.407 -13.231 6.422 1.00 79.06 191 GLY A C 1
ATOM 1432 O O . GLY A 1 191 ? -4.631 -13.305 6.493 1.00 79.06 191 GLY A O 1
ATOM 1433 N N . GLY A 1 192 ? -2.759 -12.105 6.098 1.00 89.25 192 GLY A N 1
ATOM 1434 C CA . GLY A 1 192 ? -3.415 -10.830 5.809 1.00 89.25 192 GLY A CA 1
ATOM 1435 C C . GLY A 1 192 ? -3.605 -10.567 4.319 1.00 89.25 192 GLY A C 1
ATOM 1436 O O . GLY A 1 192 ? -3.912 -11.475 3.540 1.00 89.25 192 GLY A O 1
ATOM 1437 N N . ALA A 1 193 ? -3.495 -9.305 3.902 1.00 92.56 193 ALA A N 1
ATOM 1438 C CA . ALA A 1 193 ? -3.609 -8.939 2.493 1.00 92.56 193 ALA A CA 1
ATOM 1439 C C . ALA A 1 193 ? -2.228 -8.789 1.853 1.00 92.56 193 ALA A C 1
ATOM 1441 O O . ALA A 1 193 ? -1.284 -8.325 2.483 1.00 92.56 193 ALA A O 1
ATOM 1442 N N . ARG A 1 194 ? -2.115 -9.148 0.570 1.00 95.19 194 ARG A N 1
ATOM 1443 C CA . ARG A 1 194 ? -0.944 -8.830 -0.253 1.00 95.19 194 ARG A CA 1
ATOM 1444 C C . ARG A 1 194 ? -1.391 -8.155 -1.538 1.00 95.19 194 ARG A C 1
ATOM 1446 O O . ARG A 1 194 ? -2.107 -8.760 -2.340 1.00 95.19 194 ARG A O 1
ATOM 1453 N N . ILE A 1 195 ? -0.959 -6.913 -1.718 1.00 95.81 195 ILE A N 1
ATOM 1454 C CA . ILE A 1 195 ? -1.260 -6.086 -2.887 1.00 95.81 195 ILE A CA 1
ATOM 1455 C C . ILE A 1 195 ? 0.034 -5.862 -3.661 1.00 95.81 195 ILE A C 1
ATOM 1457 O O . ILE A 1 195 ? 1.046 -5.469 -3.086 1.00 95.81 195 ILE A O 1
ATOM 1461 N N . GLU A 1 196 ? -0.003 -6.112 -4.966 1.00 96.31 196 GLU A N 1
ATOM 1462 C CA . GLU A 1 196 ? 1.159 -6.038 -5.847 1.00 96.31 196 GLU A CA 1
ATOM 1463 C C . GLU A 1 196 ? 0.925 -5.017 -6.959 1.00 96.31 196 GLU A C 1
ATOM 1465 O O . GLU A 1 196 ? -0.063 -5.087 -7.697 1.00 96.31 196 GLU A O 1
ATOM 1470 N N . LEU A 1 197 ? 1.860 -4.080 -7.090 1.00 96.75 197 LEU A N 1
ATOM 1471 C CA . LEU A 1 197 ? 1.945 -3.137 -8.196 1.00 96.75 197 LEU A CA 1
ATOM 1472 C C . LEU A 1 197 ? 2.841 -3.750 -9.273 1.00 96.75 197 LEU A C 1
ATOM 1474 O O . LEU A 1 197 ? 4.003 -4.045 -9.013 1.00 96.75 197 LEU A O 1
ATOM 1478 N N . LEU A 1 198 ? 2.315 -3.935 -10.479 1.00 95.44 198 LEU A N 1
ATOM 1479 C CA . LEU A 1 198 ? 3.037 -4.456 -11.637 1.00 95.44 198 LEU A CA 1
ATOM 1480 C C . LEU A 1 198 ? 3.276 -3.309 -12.615 1.00 95.44 198 LEU A C 1
ATOM 1482 O O . LEU A 1 198 ? 2.373 -2.927 -13.358 1.00 95.44 198 LEU A O 1
ATOM 1486 N N . LEU A 1 199 ? 4.482 -2.755 -12.617 1.00 94.31 199 LEU A N 1
ATOM 1487 C CA . LEU A 1 199 ? 4.864 -1.630 -13.468 1.00 94.31 199 LEU A CA 1
ATOM 1488 C C . LEU A 1 199 ? 5.692 -2.142 -14.652 1.00 94.31 199 LEU A C 1
ATOM 1490 O O . LEU A 1 199 ? 6.508 -3.045 -14.454 1.00 94.31 199 LEU A O 1
ATOM 1494 N N . PRO A 1 200 ? 5.519 -1.615 -15.878 1.00 90.50 200 PRO A N 1
ATOM 1495 C CA . PRO A 1 200 ? 6.391 -1.960 -16.995 1.00 90.50 200 PRO A CA 1
ATOM 1496 C C . PRO A 1 200 ? 7.856 -1.800 -16.597 1.00 90.50 200 PRO A C 1
ATOM 1498 O O . PRO A 1 200 ? 8.242 -0.784 -16.013 1.00 90.50 200 PRO A O 1
ATOM 1501 N N . ALA A 1 201 ? 8.668 -2.816 -16.876 1.00 83.88 201 ALA A N 1
ATOM 1502 C CA . ALA A 1 201 ? 10.096 -2.682 -16.680 1.00 83.88 201 ALA A CA 1
ATOM 1503 C C . ALA A 1 201 ? 10.608 -1.595 -17.628 1.00 83.88 201 ALA A C 1
ATOM 1505 O O . ALA A 1 201 ? 10.267 -1.602 -18.809 1.00 83.88 201 ALA A O 1
ATOM 1506 N N . SER A 1 202 ? 11.434 -0.677 -17.126 1.00 70.38 202 SER A N 1
ATOM 1507 C CA . SER A 1 202 ? 12.291 0.122 -17.997 1.00 70.38 202 SER A CA 1
ATOM 1508 C C . SER A 1 202 ? 13.071 -0.860 -18.866 1.00 70.38 202 SER A C 1
ATOM 1510 O O . SER A 1 202 ? 13.806 -1.692 -18.319 1.00 70.38 202 SER A O 1
ATOM 1512 N N . GLU A 1 203 ? 12.889 -0.802 -20.186 1.00 53.75 203 GLU A N 1
ATOM 1513 C CA . GLU A 1 203 ? 13.852 -1.429 -21.081 1.00 53.75 203 GLU A CA 1
ATOM 1514 C C . GLU A 1 203 ? 15.215 -0.801 -20.762 1.00 53.75 203 GLU A C 1
ATOM 1516 O O . GLU A 1 203 ? 15.289 0.418 -20.549 1.00 53.75 203 GLU A O 1
ATOM 1521 N N . PRO A 1 204 ? 16.293 -1.594 -20.647 1.00 41.12 204 PRO A N 1
ATOM 1522 C CA . PRO A 1 204 ? 17.608 -1.001 -20.772 1.00 41.12 204 PRO A CA 1
ATOM 1523 C C . PRO A 1 204 ? 17.607 -0.293 -22.127 1.00 41.12 204 PRO A C 1
ATOM 1525 O O . PRO A 1 204 ? 17.276 -0.914 -23.137 1.00 41.12 204 PRO A O 1
ATOM 1528 N N . GLU A 1 205 ? 17.917 1.002 -22.155 1.00 39.78 205 GLU A N 1
ATOM 1529 C CA . GLU A 1 205 ? 18.327 1.636 -23.403 1.00 39.78 205 GLU A CA 1
ATOM 1530 C C . GLU A 1 205 ? 19.533 0.825 -23.877 1.00 39.78 205 GLU A C 1
ATOM 1532 O O . GLU A 1 205 ? 20.629 0.938 -23.330 1.00 39.78 205 GLU A O 1
ATOM 1537 N N . ILE A 1 206 ? 19.305 -0.096 -24.815 1.00 38.50 206 ILE A N 1
ATOM 1538 C CA . ILE A 1 206 ? 20.390 -0.689 -25.573 1.00 38.50 206 ILE A CA 1
ATOM 1539 C C . ILE A 1 206 ? 20.952 0.495 -26.334 1.00 38.50 206 ILE A C 1
ATOM 1541 O O . ILE A 1 206 ? 20.271 1.046 -27.199 1.00 38.50 206 ILE A O 1
ATOM 1545 N N . ASP A 1 207 ? 22.146 0.917 -25.929 1.00 40.22 207 ASP A N 1
ATOM 1546 C CA . ASP A 1 207 ? 22.917 1.966 -26.572 1.00 40.22 207 ASP A CA 1
ATOM 1547 C C . ASP A 1 207 ? 23.040 1.586 -28.052 1.00 40.22 207 ASP A C 1
ATOM 1549 O O . ASP A 1 207 ? 23.779 0.675 -28.442 1.00 40.22 207 ASP A O 1
ATOM 1553 N N . ALA A 1 208 ? 22.169 2.175 -28.869 1.00 39.16 208 ALA A N 1
ATOM 1554 C CA . ALA A 1 208 ? 22.040 1.841 -30.268 1.00 39.16 208 ALA A CA 1
ATOM 1555 C C . ALA A 1 208 ? 23.218 2.474 -31.008 1.00 39.16 208 ALA A C 1
ATOM 1557 O O . ALA A 1 208 ? 23.136 3.598 -31.487 1.00 39.16 208 ALA A O 1
ATOM 1558 N N . GLY A 1 209 ? 24.305 1.710 -31.105 1.00 35.72 209 GLY A N 1
ATOM 1559 C CA . GLY A 1 209 ? 25.256 1.790 -32.206 1.00 35.72 209 GLY A CA 1
ATOM 1560 C C . GLY A 1 209 ? 26.205 2.981 -32.178 1.00 35.72 209 GLY A C 1
ATOM 1561 O O . GLY A 1 209 ? 26.095 3.901 -32.984 1.00 35.72 209 GLY A O 1
ATOM 1562 N N . ALA A 1 210 ? 27.257 2.861 -31.374 1.00 44.62 210 ALA A N 1
ATOM 1563 C CA . ALA A 1 210 ? 28.574 3.243 -31.858 1.00 44.62 210 ALA A CA 1
ATOM 1564 C C . ALA A 1 210 ? 28.983 2.262 -32.976 1.00 44.62 210 ALA A C 1
ATOM 1566 O O . ALA A 1 210 ? 29.554 1.222 -32.669 1.00 44.62 210 ALA A O 1
ATOM 1567 N N . ASP A 1 211 ? 28.652 2.553 -34.243 1.00 40.59 211 ASP A N 1
ATOM 1568 C CA . ASP A 1 211 ? 29.479 2.126 -35.386 1.00 40.59 211 ASP A CA 1
ATOM 1569 C C . ASP A 1 211 ? 29.115 2.807 -36.726 1.00 40.59 211 ASP A C 1
ATOM 1571 O O . ASP A 1 211 ? 27.949 2.858 -37.116 1.00 40.59 211 ASP A O 1
ATOM 1575 N N . GLY A 1 212 ? 30.151 3.246 -37.456 1.00 33.53 212 GLY A N 1
ATOM 1576 C CA . GLY A 1 212 ? 30.141 3.583 -38.893 1.00 33.53 212 GLY A CA 1
ATOM 1577 C C . GLY A 1 212 ? 29.868 5.056 -39.269 1.00 33.53 212 GLY A C 1
ATOM 1578 O O . GLY A 1 212 ? 28.757 5.543 -39.128 1.00 33.53 212 GLY A O 1
ATOM 1579 N N . GLY A 1 213 ? 30.795 5.829 -39.843 1.00 31.11 213 GLY A N 1
ATOM 1580 C CA . GLY A 1 213 ? 32.085 5.450 -40.399 1.00 31.11 213 GLY A CA 1
ATOM 1581 C C . GLY A 1 213 ? 32.910 6.637 -40.910 1.00 31.11 213 GLY A C 1
ATOM 1582 O O . GLY A 1 213 ? 32.467 7.784 -40.979 1.00 31.11 213 GLY A O 1
ATOM 1583 N N . GLU A 1 214 ? 34.150 6.301 -41.241 1.00 38.91 214 GLU A N 1
ATOM 1584 C CA . GLU A 1 214 ? 35.177 7.140 -41.840 1.00 38.91 214 GLU A CA 1
ATOM 1585 C C . GLU A 1 214 ? 34.707 7.885 -43.101 1.00 38.91 214 GLU A C 1
ATOM 1587 O O . GLU A 1 214 ? 34.073 7.333 -44.000 1.00 38.91 214 GLU A O 1
ATOM 1592 N N . SER A 1 215 ? 35.152 9.133 -43.239 1.00 33.50 215 SER A N 1
ATOM 1593 C CA . SER A 1 215 ? 35.424 9.724 -44.549 1.00 33.50 215 SER A CA 1
ATOM 1594 C C . SER A 1 215 ? 36.585 10.698 -44.440 1.00 33.50 215 SER A C 1
ATOM 1596 O O . SER A 1 215 ? 36.435 11.871 -44.109 1.00 33.50 215 SER A O 1
ATOM 1598 N N . ALA A 1 216 ? 37.771 10.181 -44.744 1.00 38.50 216 ALA A N 1
ATOM 1599 C CA . ALA A 1 216 ? 38.872 10.986 -45.230 1.00 38.50 216 ALA A CA 1
ATOM 1600 C C . ALA A 1 216 ? 38.697 11.182 -46.741 1.00 38.50 216 ALA A C 1
ATOM 1602 O O . ALA A 1 216 ? 38.725 10.197 -47.463 1.00 38.50 216 ALA A O 1
ATOM 1603 N N . THR A 1 217 ? 38.611 12.428 -47.218 1.00 34.47 217 THR A N 1
ATOM 1604 C CA . THR A 1 217 ? 39.292 12.863 -48.455 1.00 34.47 217 THR A CA 1
ATOM 1605 C C . THR A 1 217 ? 39.310 14.391 -48.594 1.00 34.47 217 THR A C 1
ATOM 1607 O O . THR A 1 217 ? 38.284 15.009 -48.845 1.00 34.47 217 THR A O 1
ATOM 1610 N N . ARG A 1 218 ? 40.537 14.927 -48.534 1.00 36.38 218 ARG A N 1
ATOM 1611 C CA . ARG A 1 218 ? 41.150 15.934 -49.426 1.00 36.38 218 ARG A CA 1
ATOM 1612 C C . ARG A 1 218 ? 40.581 17.366 -49.538 1.00 36.38 218 ARG A C 1
ATOM 1614 O O . ARG A 1 218 ? 39.600 17.616 -50.220 1.00 36.38 218 ARG A O 1
ATOM 1621 N N . ASP A 1 219 ? 41.441 18.284 -49.078 1.00 32.28 219 ASP A N 1
ATOM 1622 C CA . ASP A 1 219 ? 42.190 19.242 -49.919 1.00 32.28 219 ASP A CA 1
ATOM 1623 C C . ASP A 1 219 ? 41.456 20.510 -50.400 1.00 32.28 219 ASP A C 1
ATOM 1625 O O . ASP A 1 219 ? 40.628 20.456 -51.308 1.00 32.28 219 ASP A O 1
ATOM 1629 N N . ARG A 1 220 ? 41.847 21.675 -49.849 1.00 34.81 220 ARG A N 1
ATOM 1630 C CA . ARG A 1 220 ? 42.422 22.807 -50.612 1.00 34.81 220 ARG A CA 1
ATOM 1631 C C . ARG A 1 220 ? 42.782 24.013 -49.734 1.00 34.81 220 ARG A C 1
ATOM 1633 O O . ARG A 1 220 ? 42.066 24.388 -48.813 1.00 34.81 220 ARG A O 1
ATOM 1640 N N . LEU A 1 221 ? 43.920 24.595 -50.107 1.00 34.62 221 LEU A N 1
ATOM 1641 C CA . LEU A 1 221 ? 44.563 25.819 -49.635 1.00 34.62 221 LEU A CA 1
ATOM 1642 C C . LEU A 1 221 ? 43.718 27.090 -49.845 1.00 34.62 221 LEU A C 1
ATOM 1644 O O . LEU A 1 221 ? 42.916 27.147 -50.776 1.00 34.62 221 LEU A O 1
ATOM 1648 N N . GLY A 1 222 ? 44.025 28.151 -49.085 1.00 31.14 222 GLY A N 1
ATOM 1649 C CA . GLY A 1 222 ? 43.600 29.514 -49.424 1.00 31.14 222 GLY A CA 1
ATOM 1650 C C . GLY A 1 222 ? 43.841 30.586 -48.356 1.00 31.14 222 GLY A C 1
ATOM 1651 O O . GLY A 1 222 ? 42.913 30.965 -47.660 1.00 31.14 222 GLY A O 1
ATOM 1652 N N . ASP A 1 223 ? 45.096 31.020 -48.265 1.00 30.33 223 ASP A N 1
ATOM 1653 C CA . ASP A 1 223 ? 45.680 32.294 -47.801 1.00 30.33 223 ASP A CA 1
ATOM 1654 C C . ASP A 1 223 ? 44.792 33.521 -47.449 1.00 30.33 223 ASP A C 1
ATOM 1656 O O . ASP A 1 223 ? 43.821 33.827 -48.138 1.00 30.33 223 ASP A O 1
ATOM 1660 N N . GLY A 1 224 ? 45.285 34.342 -46.501 1.00 29.22 224 GLY A N 1
ATOM 1661 C CA . GLY A 1 224 ? 45.223 35.813 -46.620 1.00 29.22 224 GLY A CA 1
ATOM 1662 C C . GLY A 1 224 ? 44.450 36.644 -45.575 1.00 29.22 224 GLY A C 1
ATOM 1663 O O . GLY A 1 224 ? 43.291 36.973 -45.775 1.00 29.22 224 GLY A O 1
ATOM 1664 N N . GLY A 1 225 ? 45.158 37.112 -44.537 1.00 27.14 225 GLY A N 1
ATOM 1665 C CA . GLY A 1 225 ? 45.393 38.549 -44.284 1.00 27.14 225 GLY A CA 1
ATOM 1666 C C . GLY A 1 225 ? 44.280 39.516 -43.812 1.00 27.14 225 GLY A C 1
ATOM 1667 O O . GLY A 1 225 ? 43.395 39.887 -44.570 1.00 27.14 225 GLY A O 1
ATOM 1668 N N . ALA A 1 226 ? 44.559 40.124 -42.647 1.00 29.52 226 ALA A N 1
ATOM 1669 C CA . ALA A 1 226 ? 44.441 41.559 -42.313 1.00 29.52 226 ALA A CA 1
ATOM 1670 C C . ALA A 1 226 ? 43.279 42.084 -41.427 1.00 29.52 226 ALA A C 1
ATOM 1672 O O . ALA A 1 226 ? 42.095 42.017 -41.726 1.00 29.52 226 ALA A O 1
ATOM 1673 N N . SER A 1 227 ? 43.749 42.693 -40.333 1.00 26.73 227 SER A N 1
ATOM 1674 C CA . SER A 1 227 ? 43.144 43.539 -39.295 1.00 26.73 227 SER A CA 1
ATOM 1675 C C . SER A 1 227 ? 42.460 44.823 -39.801 1.00 26.73 227 SER A C 1
ATOM 1677 O O . SER A 1 227 ? 42.994 45.460 -40.706 1.00 26.73 227 SER A O 1
ATOM 1679 N N . ALA A 1 228 ? 41.377 45.264 -39.134 1.00 28.84 228 ALA A N 1
ATOM 1680 C CA . ALA A 1 228 ? 41.282 46.580 -38.466 1.00 28.84 228 ALA A CA 1
ATOM 1681 C C . ALA A 1 228 ? 39.926 46.798 -37.749 1.00 28.84 228 ALA A C 1
ATOM 1683 O O . ALA A 1 228 ? 38.922 46.164 -38.050 1.00 28.84 228 ALA A O 1
ATOM 1684 N N . HIS A 1 229 ? 39.965 47.698 -36.766 1.00 27.41 229 HIS A N 1
ATOM 1685 C CA . HIS A 1 229 ? 39.058 47.927 -35.639 1.00 27.41 229 HIS A CA 1
ATOM 1686 C C . HIS A 1 229 ? 37.764 48.743 -35.884 1.00 27.41 229 HIS A C 1
ATOM 1688 O O . HIS A 1 229 ? 37.716 49.619 -36.739 1.00 27.41 229 HIS A O 1
ATOM 1694 N N . ASP A 1 230 ? 36.850 48.541 -34.920 1.00 26.42 230 ASP A N 1
ATOM 1695 C CA . ASP A 1 230 ? 35.925 49.481 -34.245 1.00 26.42 230 ASP A CA 1
ATOM 1696 C C . ASP A 1 230 ? 34.499 49.702 -34.795 1.00 26.42 230 ASP A C 1
ATOM 1698 O O . ASP A 1 230 ? 34.285 50.002 -35.966 1.00 26.42 230 ASP A O 1
ATOM 1702 N N . GLY A 1 231 ? 33.511 49.587 -33.892 1.00 24.36 231 GLY A N 1
ATOM 1703 C CA . GLY A 1 231 ? 32.092 49.831 -34.177 1.00 24.36 231 GLY A CA 1
ATOM 1704 C C . GLY A 1 231 ? 31.069 49.031 -33.351 1.00 24.36 231 GLY A C 1
ATOM 1705 O O . GLY A 1 231 ? 30.384 48.170 -33.882 1.00 24.36 231 GLY A O 1
ATOM 1706 N N . SER A 1 232 ? 30.947 49.333 -32.054 1.00 24.14 232 SER A N 1
ATOM 1707 C CA . SER A 1 232 ? 29.693 49.447 -31.269 1.00 24.14 232 SER A CA 1
ATOM 1708 C C . SER A 1 232 ? 28.404 48.697 -31.718 1.00 24.14 232 SER A C 1
ATOM 1710 O O . SER A 1 232 ? 27.787 49.103 -32.699 1.00 24.14 232 SER A O 1
ATOM 1712 N N . ARG A 1 233 ? 27.907 47.750 -30.882 1.00 22.98 233 ARG A N 1
ATOM 1713 C CA . ARG A 1 233 ? 26.510 47.607 -30.345 1.00 22.98 233 ARG A CA 1
ATOM 1714 C C . ARG A 1 233 ? 25.952 46.164 -30.222 1.00 22.98 233 ARG A C 1
ATOM 1716 O O . ARG A 1 233 ? 25.714 45.494 -31.210 1.00 22.98 233 ARG A O 1
ATOM 1723 N N . VAL A 1 234 ? 25.578 45.836 -28.973 1.00 23.64 234 VAL A N 1
ATOM 1724 C CA . VAL A 1 234 ? 24.302 45.229 -28.501 1.00 23.64 234 VAL A CA 1
ATOM 1725 C C . VAL A 1 234 ? 24.002 43.725 -28.739 1.00 23.64 234 VAL A C 1
ATOM 1727 O O . VAL A 1 234 ? 23.759 43.281 -29.847 1.00 23.64 234 VAL A O 1
ATOM 1730 N N . ALA A 1 235 ? 23.900 43.020 -27.598 1.00 24.03 235 ALA A N 1
ATOM 1731 C CA . ALA A 1 235 ? 22.992 41.928 -27.191 1.00 24.03 235 ALA A CA 1
ATOM 1732 C C . ALA A 1 235 ? 22.712 40.723 -28.117 1.00 24.03 235 ALA A C 1
ATOM 1734 O O . ALA A 1 235 ? 21.988 40.827 -29.097 1.00 24.03 235 ALA A O 1
ATOM 1735 N N . HIS A 1 236 ? 23.125 39.526 -27.685 1.00 23.52 236 HIS A N 1
ATOM 1736 C CA . HIS A 1 236 ? 22.276 38.502 -27.038 1.00 23.52 236 HIS A CA 1
ATOM 1737 C C . HIS A 1 236 ? 23.052 37.175 -26.963 1.00 23.52 236 HIS A C 1
ATOM 1739 O O . HIS A 1 236 ? 23.644 36.727 -27.940 1.00 23.52 236 HIS A O 1
ATOM 1745 N N . ALA A 1 237 ? 23.074 36.553 -25.782 1.00 25.03 237 ALA A N 1
ATOM 1746 C CA . ALA A 1 237 ? 23.763 35.291 -25.549 1.00 25.03 237 ALA A CA 1
ATOM 1747 C C . ALA A 1 237 ? 22.987 34.113 -26.160 1.00 25.03 237 ALA A C 1
ATOM 1749 O O . ALA A 1 237 ? 21.827 33.874 -25.825 1.00 25.03 237 ALA A O 1
ATOM 1750 N N . HIS A 1 238 ? 23.668 33.363 -27.025 1.00 23.36 238 HIS A N 1
ATOM 1751 C CA . HIS A 1 238 ? 23.325 31.995 -27.386 1.00 23.36 238 HIS A CA 1
ATOM 1752 C C . HIS A 1 238 ? 23.632 31.050 -26.219 1.00 23.36 238 HIS A C 1
ATOM 1754 O O . HIS A 1 238 ? 24.763 30.992 -25.744 1.00 23.36 238 HIS A O 1
ATOM 1760 N N . ALA A 1 239 ? 22.647 30.242 -25.836 1.00 27.50 239 ALA A N 1
ATOM 1761 C CA . ALA A 1 239 ? 22.869 28.924 -25.259 1.00 27.50 239 ALA A CA 1
ATOM 1762 C C . ALA A 1 239 ? 22.054 27.933 -26.097 1.00 27.50 239 ALA A C 1
ATOM 1764 O O . ALA A 1 239 ? 20.823 27.956 -26.090 1.00 27.50 239 ALA A O 1
ATOM 1765 N N . GLY A 1 240 ? 22.762 27.125 -26.888 1.00 24.58 240 GLY A N 1
ATOM 1766 C CA . GLY A 1 240 ? 22.194 26.010 -27.631 1.00 24.58 240 GLY A CA 1
ATOM 1767 C C . GLY A 1 240 ? 21.704 24.949 -26.654 1.00 24.58 240 GLY A C 1
ATOM 1768 O O . GLY A 1 240 ? 22.497 24.313 -25.968 1.00 24.58 240 GLY A O 1
ATOM 1769 N N . SER A 1 241 ? 20.387 24.801 -26.584 1.00 25.72 241 SER A N 1
ATOM 1770 C CA . SER A 1 241 ? 19.701 23.709 -25.904 1.00 25.72 241 SER A CA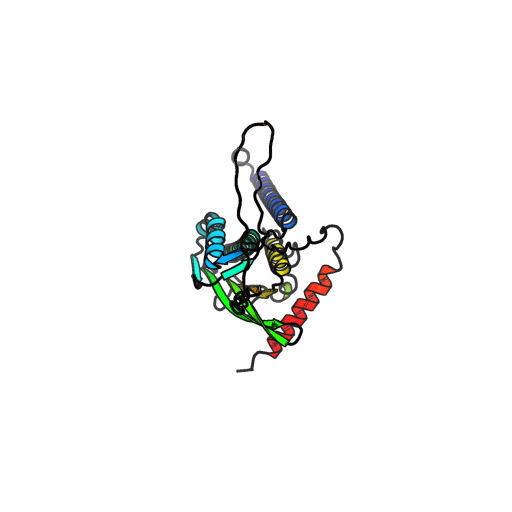 1
ATOM 1771 C C . SER A 1 241 ? 19.752 22.475 -26.805 1.00 25.72 241 SER A C 1
ATOM 1773 O O . SER A 1 241 ? 19.105 22.436 -27.853 1.00 25.72 241 SER A O 1
ATOM 1775 N N . THR A 1 242 ? 20.546 21.478 -26.422 1.00 28.02 242 THR A N 1
ATOM 1776 C CA . THR A 1 242 ? 20.408 20.110 -26.920 1.00 28.02 242 THR A CA 1
ATOM 1777 C C . THR A 1 242 ? 19.118 19.531 -26.344 1.00 28.02 242 THR A C 1
ATOM 1779 O O . THR A 1 242 ? 18.954 19.386 -25.133 1.00 28.02 242 THR A O 1
ATOM 1782 N N . GLY A 1 243 ? 18.161 19.266 -27.234 1.00 27.77 243 GLY A N 1
ATOM 1783 C CA . GLY A 1 243 ? 16.846 18.745 -26.889 1.00 27.77 243 GLY A CA 1
ATOM 1784 C C . GLY A 1 243 ? 16.942 17.354 -26.273 1.00 27.77 243 GLY A C 1
ATOM 1785 O O . GLY A 1 243 ? 17.282 16.391 -26.953 1.00 27.77 243 GLY A O 1
ATOM 1786 N N . ASN A 1 244 ? 16.602 17.259 -24.990 1.00 31.80 244 ASN A N 1
ATOM 1787 C CA . ASN A 1 244 ? 16.339 15.992 -24.327 1.00 31.80 244 ASN A CA 1
ATOM 1788 C C . ASN A 1 244 ? 14.884 15.606 -24.632 1.00 31.80 244 ASN A C 1
ATOM 1790 O O . ASN A 1 244 ? 13.958 16.340 -24.277 1.00 31.80 244 ASN A O 1
ATOM 1794 N N . GLY A 1 245 ? 14.680 14.496 -25.340 1.00 32.72 245 GLY A N 1
ATOM 1795 C CA . GLY A 1 245 ? 13.361 14.003 -25.735 1.00 32.72 245 GLY A CA 1
ATOM 1796 C C . GLY A 1 245 ? 12.572 13.479 -24.537 1.00 32.72 245 GLY A C 1
ATOM 1797 O O . GLY A 1 245 ? 12.562 12.285 -24.267 1.00 32.72 245 GLY A O 1
ATOM 1798 N N . THR A 1 246 ? 11.903 14.364 -23.799 1.00 35.47 246 THR A N 1
ATOM 1799 C CA . THR A 1 246 ? 10.987 13.990 -22.717 1.00 35.47 246 THR A CA 1
ATOM 1800 C C . THR A 1 246 ? 9.602 13.693 -23.278 1.00 35.47 246 THR A C 1
ATOM 1802 O O . THR A 1 246 ? 8.908 14.602 -23.734 1.00 35.47 246 THR A O 1
ATOM 1805 N N . ALA A 1 247 ? 9.178 12.432 -23.212 1.00 40.41 247 ALA A N 1
ATOM 1806 C CA . ALA A 1 247 ? 7.803 12.047 -23.502 1.00 40.41 247 ALA A CA 1
ATOM 1807 C C . ALA A 1 247 ? 6.878 12.521 -22.366 1.00 40.41 247 ALA A C 1
ATOM 1809 O O . ALA A 1 247 ? 6.887 11.973 -21.263 1.00 40.41 247 ALA A O 1
ATOM 1810 N N . ALA A 1 248 ? 6.098 13.570 -22.626 1.00 32.50 248 ALA A N 1
ATOM 1811 C CA . ALA A 1 248 ? 5.030 14.013 -21.738 1.00 32.50 248 ALA A CA 1
ATOM 1812 C C . ALA A 1 248 ? 3.832 13.054 -21.844 1.00 32.50 248 ALA A C 1
ATOM 1814 O O . ALA A 1 248 ? 3.391 12.718 -22.943 1.00 32.50 248 ALA A O 1
ATOM 1815 N N . CYS A 1 249 ? 3.306 12.611 -20.702 1.00 40.41 249 CYS A N 1
ATOM 1816 C CA . CYS A 1 249 ? 2.079 11.820 -20.642 1.00 40.41 249 CYS A CA 1
ATOM 1817 C C . CYS A 1 249 ? 0.872 12.727 -20.941 1.00 40.41 249 CYS A C 1
ATOM 1819 O O . CYS A 1 249 ? 0.805 13.851 -20.439 1.00 40.41 249 CYS A O 1
ATOM 1821 N N . ALA A 1 250 ? -0.072 12.264 -21.762 1.00 37.75 250 ALA A N 1
ATOM 1822 C CA . ALA A 1 250 ? -1.280 13.025 -22.070 1.00 37.75 250 ALA A CA 1
ATOM 1823 C C . ALA A 1 250 ? -2.163 13.180 -20.809 1.00 37.75 250 ALA A C 1
ATOM 1825 O O . ALA A 1 250 ? -2.314 12.216 -20.055 1.00 37.75 250 ALA A O 1
ATOM 1826 N N . PRO A 1 251 ? -2.761 14.360 -20.556 1.00 31.95 251 PRO A N 1
ATOM 1827 C CA . PRO A 1 251 ? -3.634 14.557 -19.404 1.00 31.95 251 PRO A CA 1
ATOM 1828 C C . PRO A 1 251 ? -4.928 13.739 -19.547 1.00 31.95 251 PRO A C 1
ATOM 1830 O O . PRO A 1 251 ? -5.569 13.749 -20.597 1.00 31.95 251 PRO A O 1
ATOM 1833 N N . ALA A 1 252 ? -5.324 13.044 -18.478 1.00 41.31 252 ALA A N 1
ATOM 1834 C CA . ALA A 1 252 ? -6.596 12.324 -18.404 1.00 41.31 252 ALA A CA 1
ATOM 1835 C C . ALA A 1 252 ? -7.794 13.296 -18.257 1.00 41.31 252 ALA A C 1
ATOM 1837 O O . ALA A 1 252 ? -7.635 14.365 -17.658 1.00 41.31 252 ALA A O 1
ATOM 1838 N N . PRO A 1 253 ? -8.995 12.946 -18.766 1.00 33.53 253 PRO A N 1
ATOM 1839 C CA . PRO A 1 253 ? -10.189 13.789 -18.669 1.00 33.53 253 PRO A CA 1
ATOM 1840 C C . PRO A 1 253 ? -10.721 13.938 -17.228 1.00 33.53 253 PRO A C 1
ATOM 1842 O O . PRO A 1 253 ? -10.456 13.124 -16.344 1.00 33.53 253 PRO A O 1
ATOM 1845 N N . ASN A 1 254 ? -11.469 15.022 -16.997 1.00 35.91 254 ASN A N 1
ATOM 1846 C CA . ASN A 1 254 ? -11.967 15.465 -15.690 1.00 35.91 254 ASN A CA 1
ATOM 1847 C C . ASN A 1 254 ? -13.067 14.515 -15.135 1.00 35.91 254 ASN A C 1
ATOM 1849 O O . ASN A 1 254 ? -13.986 14.181 -15.883 1.00 35.91 254 ASN A O 1
ATOM 1853 N N . PRO A 1 255 ? -13.051 14.098 -13.848 1.00 38.56 255 PRO A N 1
ATOM 1854 C CA . PRO A 1 255 ? -13.877 12.982 -13.360 1.00 38.56 255 PRO A CA 1
ATOM 1855 C C . PRO A 1 255 ? -15.374 13.268 -13.181 1.00 38.56 255 PRO A C 1
ATOM 1857 O O . PRO A 1 255 ? -16.123 12.345 -12.873 1.00 38.56 255 PRO A O 1
ATOM 1860 N N . LEU A 1 256 ? -15.832 14.513 -13.330 1.00 37.44 256 LEU A N 1
ATOM 1861 C CA . LEU A 1 256 ? -17.247 14.851 -13.119 1.00 37.44 256 LEU A CA 1
ATOM 1862 C C . LEU A 1 256 ? -18.163 14.445 -14.287 1.00 37.44 256 LEU A C 1
ATOM 1864 O O . LEU A 1 256 ? -19.371 14.619 -14.176 1.00 37.44 256 LEU A O 1
ATOM 1868 N N . ASP A 1 257 ? -17.611 13.874 -15.362 1.00 41.12 257 ASP A N 1
ATOM 1869 C CA . ASP A 1 257 ? -18.346 13.616 -16.609 1.00 41.12 257 ASP A CA 1
ATOM 1870 C C . ASP A 1 257 ? -18.536 12.117 -16.950 1.00 41.12 257 ASP A C 1
ATOM 1872 O O . ASP A 1 257 ? -19.184 11.794 -17.937 1.00 41.12 257 ASP A O 1
ATOM 1876 N N . GLN A 1 258 ? -17.980 11.166 -16.172 1.00 38.78 258 GLN A N 1
ATOM 1877 C CA . GLN A 1 258 ? -17.854 9.750 -16.608 1.00 38.78 258 GLN A CA 1
ATOM 1878 C C . GLN A 1 258 ? -18.225 8.675 -15.564 1.00 38.78 258 GLN A C 1
ATOM 1880 O O . GLN A 1 258 ? -17.730 7.550 -15.612 1.00 38.78 258 GLN A O 1
ATOM 1885 N N . GLY A 1 259 ? -19.115 8.977 -14.617 1.00 30.58 259 GLY A N 1
ATOM 1886 C CA . GLY A 1 259 ? -19.455 8.085 -13.494 1.00 30.58 259 GLY A CA 1
ATOM 1887 C C . GLY A 1 259 ? -20.162 6.753 -13.821 1.00 30.58 259 GLY A C 1
ATOM 1888 O O . GLY A 1 259 ? -20.608 6.098 -12.888 1.00 30.58 259 GLY A O 1
ATOM 1889 N N . GLY A 1 260 ? -20.303 6.351 -15.092 1.00 34.59 260 GLY A N 1
ATOM 1890 C CA . GLY A 1 260 ? -21.043 5.137 -15.486 1.00 34.59 260 GLY A CA 1
ATOM 1891 C C . GLY A 1 260 ? -20.290 4.126 -16.363 1.00 34.59 260 GLY A C 1
ATOM 1892 O O . GLY A 1 260 ? -20.587 2.937 -16.297 1.00 34.59 260 GLY A O 1
ATOM 1893 N N . GLU A 1 261 ? -19.308 4.547 -17.167 1.00 33.94 261 GLU A N 1
ATOM 1894 C CA . GLU A 1 261 ? -18.648 3.655 -18.145 1.00 33.94 261 GLU A CA 1
ATOM 1895 C C . GLU A 1 261 ? -17.351 3.015 -17.619 1.00 33.94 261 GLU A C 1
ATOM 1897 O O . GLU A 1 261 ? -16.981 1.913 -18.033 1.00 33.94 261 GLU A O 1
ATOM 1902 N N . LEU A 1 262 ? -16.694 3.653 -16.645 1.00 40.69 262 LEU A N 1
ATOM 1903 C CA . LEU A 1 262 ? -15.474 3.139 -16.011 1.00 40.69 262 LEU A CA 1
ATOM 1904 C C . LEU A 1 262 ? -15.732 1.846 -15.213 1.00 40.69 262 LEU A C 1
ATOM 1906 O O . LEU A 1 262 ? -14.888 0.951 -15.208 1.00 40.69 262 LEU A O 1
ATOM 1910 N N . ASP A 1 263 ? -16.916 1.693 -14.616 1.00 42.97 263 ASP A N 1
ATOM 1911 C CA . ASP A 1 263 ? -17.255 0.552 -13.754 1.00 42.97 263 ASP A CA 1
ATOM 1912 C C . ASP A 1 263 ? -17.300 -0.791 -14.502 1.00 42.97 263 ASP A C 1
ATOM 1914 O O . ASP A 1 263 ? -16.919 -1.830 -13.954 1.00 42.97 263 ASP A O 1
ATOM 1918 N N . HIS A 1 264 ? -17.732 -0.798 -15.769 1.00 34.59 264 HIS A N 1
ATOM 1919 C CA . HIS A 1 264 ? -17.889 -2.042 -16.525 1.00 34.59 264 HIS A CA 1
ATOM 1920 C C . HIS A 1 264 ? -16.582 -2.490 -17.186 1.00 34.59 264 HIS A C 1
ATOM 1922 O O . HIS A 1 264 ? -16.196 -3.657 -17.076 1.00 34.59 264 HIS A O 1
ATOM 1928 N N . ALA A 1 265 ? -15.847 -1.553 -17.791 1.00 36.19 265 ALA A N 1
ATOM 1929 C CA . ALA A 1 265 ? -14.573 -1.839 -18.446 1.00 36.19 265 ALA A CA 1
ATOM 1930 C C . ALA A 1 265 ? -13.493 -2.305 -17.449 1.00 36.19 265 ALA A C 1
ATOM 1932 O O . ALA A 1 265 ? -12.713 -3.214 -17.753 1.00 36.19 265 ALA A O 1
ATOM 1933 N N . VAL A 1 266 ? -13.475 -1.735 -16.237 1.00 44.19 266 VAL A N 1
ATOM 1934 C CA . VAL A 1 266 ? -12.528 -2.093 -15.165 1.00 44.19 266 VAL A CA 1
ATOM 1935 C C . VAL A 1 266 ? -12.802 -3.500 -14.628 1.00 44.19 266 VAL A C 1
ATOM 1937 O O . VAL A 1 266 ? -11.885 -4.328 -14.570 1.00 44.19 266 VAL A O 1
ATOM 1940 N N . ALA A 1 267 ? -14.064 -3.820 -14.324 1.00 43.56 267 ALA A N 1
ATOM 1941 C CA . ALA A 1 267 ? -14.454 -5.152 -13.863 1.00 43.56 267 ALA A CA 1
ATOM 1942 C C . ALA A 1 267 ? -14.167 -6.232 -14.923 1.00 43.56 267 ALA A C 1
ATOM 1944 O O . ALA A 1 267 ? -13.724 -7.338 -14.601 1.00 43.56 267 ALA A O 1
ATOM 1945 N N . GLU A 1 268 ? -14.367 -5.922 -16.205 1.00 37.50 268 GLU A N 1
ATOM 1946 C CA . GLU A 1 268 ? -14.128 -6.871 -17.288 1.00 37.50 268 GLU A CA 1
ATOM 1947 C C . GLU A 1 268 ? -12.630 -7.134 -17.523 1.00 37.50 268 GLU A C 1
ATOM 1949 O O . GLU A 1 268 ? -12.223 -8.283 -17.733 1.00 37.50 268 GLU A O 1
ATOM 1954 N N . ARG A 1 269 ? -11.781 -6.104 -17.403 1.00 46.56 269 ARG A N 1
ATOM 1955 C CA . ARG A 1 269 ? -10.319 -6.239 -17.526 1.00 46.56 269 ARG A CA 1
ATOM 1956 C C . ARG A 1 269 ? -9.729 -7.051 -16.368 1.00 46.56 269 ARG A C 1
ATOM 1958 O O . ARG A 1 269 ? -8.899 -7.927 -16.609 1.00 46.56 269 ARG A O 1
ATOM 1965 N N . MET A 1 270 ? -10.220 -6.858 -15.139 1.00 45.00 270 MET A N 1
ATOM 1966 C CA . MET A 1 270 ? -9.819 -7.656 -13.969 1.00 45.00 270 MET A CA 1
ATOM 1967 C C . MET A 1 270 ? -10.275 -9.120 -14.063 1.00 45.00 270 MET A C 1
ATOM 1969 O O . MET A 1 270 ? -9.485 -10.025 -13.778 1.00 45.00 270 MET A O 1
ATOM 1973 N N . ARG A 1 271 ? -11.501 -9.383 -14.544 1.00 47.28 271 ARG A N 1
ATOM 1974 C CA . ARG A 1 271 ? -12.004 -10.751 -14.788 1.00 47.28 271 ARG A CA 1
ATOM 1975 C C . ARG A 1 271 ? -11.166 -11.498 -15.823 1.00 47.28 271 ARG A C 1
ATOM 1977 O O . ARG A 1 271 ? -10.858 -12.674 -15.627 1.00 47.28 271 ARG A O 1
ATOM 1984 N N . ARG A 1 272 ? -10.759 -10.824 -16.904 1.00 45.62 272 ARG A N 1
ATOM 1985 C CA . ARG A 1 272 ? -9.901 -11.412 -17.948 1.00 45.62 272 ARG A CA 1
ATOM 1986 C C . ARG A 1 272 ? -8.508 -11.752 -17.412 1.00 45.62 272 ARG A C 1
ATOM 1988 O O . ARG A 1 272 ? -8.013 -12.843 -17.688 1.00 45.62 272 ARG A O 1
ATOM 1995 N N . THR A 1 273 ? -7.916 -10.885 -16.591 1.00 43.62 273 THR A N 1
ATOM 1996 C CA . THR A 1 273 ? -6.613 -11.144 -15.953 1.00 43.62 273 THR A CA 1
ATOM 1997 C C . THR A 1 273 ? -6.691 -12.284 -14.929 1.00 43.62 273 THR A C 1
ATOM 1999 O O . THR A 1 273 ? -5.855 -13.187 -14.952 1.00 43.62 273 THR A O 1
ATOM 2002 N N . ARG A 1 274 ? -7.736 -12.322 -14.088 1.00 47.44 274 ARG A N 1
ATOM 2003 C CA . ARG A 1 274 ? -7.965 -13.396 -13.099 1.00 47.44 274 ARG A CA 1
ATOM 2004 C C . ARG A 1 274 ? -8.203 -14.762 -13.734 1.00 47.44 274 ARG A C 1
ATOM 2006 O O . ARG A 1 274 ? -7.657 -15.759 -13.262 1.00 47.44 274 ARG A O 1
ATOM 2013 N N . ARG A 1 275 ? -8.989 -14.816 -14.813 1.00 40.28 275 ARG A N 1
ATOM 2014 C CA . ARG A 1 275 ? -9.248 -16.055 -15.556 1.00 40.28 275 ARG A CA 1
ATOM 2015 C C . ARG A 1 275 ? -7.964 -16.617 -16.172 1.00 40.28 275 ARG A C 1
ATOM 2017 O O . ARG A 1 275 ? -7.685 -17.797 -16.004 1.00 40.28 275 ARG A O 1
ATOM 2024 N N . ARG A 1 276 ? -7.134 -15.757 -16.771 1.00 46.09 276 ARG A N 1
ATOM 2025 C CA . ARG A 1 276 ? -5.859 -16.163 -17.386 1.00 46.09 276 ARG A CA 1
ATOM 2026 C C . ARG A 1 276 ? -4.817 -16.644 -16.372 1.00 46.09 276 ARG A C 1
ATOM 2028 O O . ARG A 1 276 ? -4.041 -17.532 -16.707 1.00 46.09 276 ARG A O 1
ATOM 2035 N N . LEU A 1 277 ? -4.798 -16.097 -15.153 1.00 45.56 277 LEU A N 1
ATOM 2036 C CA . LEU A 1 277 ? -3.893 -16.550 -14.085 1.00 45.56 277 LEU A CA 1
ATOM 2037 C C . LEU A 1 277 ? -4.342 -17.876 -13.450 1.00 45.56 277 LEU A C 1
ATOM 2039 O O . LEU A 1 277 ? -3.496 -18.710 -13.139 1.00 45.56 277 LEU A O 1
ATOM 2043 N N . ARG A 1 278 ? -5.657 -18.119 -13.318 1.00 42.81 278 ARG A N 1
ATOM 2044 C CA . ARG A 1 278 ? -6.187 -19.430 -12.886 1.00 42.81 278 ARG A CA 1
ATOM 2045 C C . ARG A 1 278 ? -5.911 -20.546 -13.898 1.00 42.81 278 ARG A C 1
ATOM 2047 O O . ARG A 1 278 ? -5.732 -21.685 -13.494 1.00 42.81 278 ARG A O 1
ATOM 2054 N N . GLU A 1 279 ? -5.852 -20.220 -15.186 1.00 41.62 279 GLU A N 1
ATOM 2055 C CA . GLU A 1 279 ? -5.564 -21.173 -16.267 1.00 41.62 279 GLU A CA 1
ATOM 2056 C C . GLU A 1 279 ? -4.051 -21.469 -16.436 1.00 41.62 279 GLU A C 1
ATOM 2058 O O . GLU A 1 279 ? -3.692 -22.376 -17.180 1.00 41.62 279 GLU A O 1
ATOM 2063 N N . GLN A 1 280 ? -3.157 -20.747 -15.737 1.00 42.72 280 GLN A N 1
ATOM 2064 C CA . GLN A 1 280 ? -1.690 -20.861 -15.867 1.00 42.72 280 GLN A CA 1
ATOM 2065 C C . GLN A 1 280 ? -0.965 -21.493 -14.668 1.00 42.72 280 GLN A C 1
ATOM 2067 O O . GLN A 1 280 ? 0.253 -21.663 -14.726 1.00 42.72 280 GLN A O 1
ATOM 2072 N N . MET A 1 281 ? -1.667 -21.863 -13.594 1.00 36.50 281 MET A N 1
ATOM 2073 C CA . MET A 1 281 ? -1.056 -22.647 -12.517 1.00 36.50 281 MET A CA 1
ATOM 2074 C C . MET A 1 281 ? -1.201 -24.145 -12.821 1.00 36.50 281 MET A C 1
ATOM 2076 O O . MET A 1 281 ? -2.334 -24.621 -12.918 1.00 36.50 281 MET A O 1
ATOM 2080 N N . PRO A 1 282 ? -0.102 -24.910 -12.981 1.00 35.81 282 PRO A N 1
ATOM 2081 C CA . PRO A 1 282 ? -0.202 -26.358 -13.066 1.00 35.81 282 PRO A CA 1
ATOM 2082 C C . PRO A 1 282 ? -0.677 -26.888 -11.710 1.00 35.81 282 PRO A C 1
ATOM 2084 O O . PRO A 1 282 ? -0.131 -26.524 -10.670 1.00 35.81 282 PRO A O 1
ATOM 2087 N N . GLY A 1 283 ? -1.720 -27.719 -11.728 1.00 43.47 283 GLY A N 1
ATOM 2088 C CA . GLY A 1 283 ? -2.171 -28.434 -10.541 1.00 43.47 283 GLY A CA 1
ATOM 2089 C C . GLY A 1 283 ? -1.053 -29.332 -10.014 1.00 43.47 283 GLY A C 1
ATOM 2090 O O . GLY A 1 283 ? -0.576 -30.206 -10.739 1.00 43.47 283 GLY A O 1
ATOM 2091 N N . GLY A 1 284 ? -0.653 -29.089 -8.769 1.00 34.25 284 GLY A N 1
ATOM 2092 C CA . GLY A 1 284 ? 0.301 -29.872 -7.991 1.00 34.25 284 GLY A CA 1
ATOM 2093 C C . GLY A 1 284 ? 0.066 -29.624 -6.515 1.00 34.25 284 GLY A C 1
ATOM 2094 O O . GLY A 1 284 ? 0.079 -28.433 -6.131 1.00 34.25 284 GLY A O 1
#